Protein AF-A0A2G3A9Z4-F1 (afdb_monomer_lite)

InterPro domains:
  IPR004320 Protein BPS1, chloroplastic [PF03087] (97-194)

pLDDT: mean 73.29, std 17.72, range [34.25, 94.5]

Secondary structure (DSSP, 8-state):
----------------HHHHHHHHHHHHHHHHHT----HHHHHHHHHHHHHHHHHHHHHHHTSTTSTT-HHHHHHHHHHHHHHHHHHHHHHHHHHHHHHHHHHHHHHHHHHHHHHHHHHHHHHHHHS-SS---HHHHHHHHHHHTT---------TTHHHHHHHHHHHHHHHHHHHHHHHHHHHHHHHHHHHHHHHT-

Foldseek 3Di:
DDDDDDDPDDDPDPPPVLVVQLVVLVVQVVVLVVDPDDPLVSLLSNLVSLLSNLVSLLVVLPDPPPLPCVVVLVVVLVVLVVVLVVLVVLLVVLVVLVVVLVVVVVVVVVVVVVVVVVVVVVVVPVPDPDPDDPVVVVVVVVVVVVPPPPPPVPPPVVPVVVVSVVVNVSSVSSVVSSVSSVVSSVSSNVSSVVSNVD

Radius of gyration: 33.57 Å; chains: 1; bounding box: 72×54×111 Å

Organism: Capsicum annuum (NCBI:txid4072)

Sequence (198 aa):
MATTAFHIRSISLPSRPHNHRVEEILNKLKTLEVSTTSTAETICSSLLVLEDLYKCADDLLNSPHLSQHGKWFEDLSEQCMRILDVCGMIRELVSQYTETAFVIKGMRKASTSCIPIFQMLLSFLCVPLLKPKSSMWSLVSRLAYKGRVLCEVQEPNMNMKTRLDVFESQLDNIENGLERVYRCLIRSRSSLLNTVSF

Structure (mmCIF, N/CA/C/O backbone):
data_AF-A0A2G3A9Z4-F1
#
_entry.id   AF-A0A2G3A9Z4-F1
#
loop_
_atom_site.group_PDB
_atom_site.id
_atom_site.type_symbol
_atom_site.label_atom_id
_atom_site.label_alt_id
_atom_site.label_comp_id
_atom_site.label_asym_id
_atom_site.label_entity_id
_atom_site.label_seq_id
_atom_site.pdbx_PDB_ins_code
_atom_site.Cartn_x
_atom_site.Cartn_y
_atom_site.Cartn_z
_atom_site.occupancy
_atom_site.B_iso_or_equiv
_atom_site.auth_seq_id
_atom_site.auth_comp_id
_atom_site.auth_asym_id
_atom_site.auth_atom_id
_atom_site.pdbx_PDB_model_num
ATOM 1 N N . MET A 1 1 ? 41.518 42.924 -48.664 1.00 34.25 1 MET A N 1
ATOM 2 C CA . MET A 1 1 ? 41.492 41.981 -47.524 1.00 34.25 1 MET A CA 1
ATOM 3 C C . MET A 1 1 ? 40.083 41.992 -46.958 1.00 34.25 1 MET A C 1
ATOM 5 O O . MET A 1 1 ? 39.716 42.965 -46.319 1.00 34.25 1 MET A O 1
ATOM 9 N N . ALA A 1 2 ? 39.271 40.987 -47.290 1.00 34.78 2 ALA A N 1
ATOM 10 C CA . ALA A 1 2 ? 37.903 40.847 -46.795 1.00 34.78 2 ALA A CA 1
ATOM 11 C C . ALA A 1 2 ? 37.867 39.655 -45.833 1.00 34.78 2 ALA A C 1
ATOM 13 O O . ALA A 1 2 ? 38.196 38.537 -46.224 1.00 34.78 2 ALA A O 1
ATOM 14 N N . THR A 1 3 ? 37.536 39.902 -44.570 1.00 39.78 3 THR A N 1
ATOM 15 C CA . THR A 1 3 ? 37.362 38.874 -43.544 1.00 39.78 3 THR A CA 1
ATOM 16 C C . THR A 1 3 ? 35.935 38.339 -43.621 1.00 39.78 3 THR A C 1
ATOM 18 O O . THR A 1 3 ? 34.978 39.015 -43.253 1.00 39.78 3 THR A O 1
ATOM 21 N N . THR A 1 4 ? 35.767 37.118 -44.124 1.00 42.72 4 THR A N 1
ATOM 22 C CA . THR A 1 4 ? 34.483 36.409 -44.074 1.00 42.72 4 THR A CA 1
ATOM 23 C C . THR A 1 4 ? 34.276 35.857 -42.667 1.00 42.72 4 THR A C 1
ATOM 25 O O . THR A 1 4 ? 34.960 34.922 -42.252 1.00 42.72 4 THR A O 1
ATOM 28 N N . ALA A 1 5 ? 33.349 36.455 -41.921 1.00 40.88 5 ALA A N 1
ATOM 29 C CA . ALA A 1 5 ? 32.900 35.945 -40.634 1.00 40.88 5 ALA A CA 1
ATOM 30 C C . ALA A 1 5 ? 32.140 34.624 -40.841 1.00 40.88 5 ALA A C 1
ATOM 32 O O . ALA A 1 5 ? 31.080 34.591 -41.467 1.00 40.88 5 ALA A O 1
ATOM 33 N N . PHE A 1 6 ? 32.691 33.525 -40.326 1.00 36.94 6 PHE A N 1
ATOM 34 C CA . PHE A 1 6 ? 32.010 32.237 -40.299 1.00 36.94 6 PHE A CA 1
ATOM 35 C C . PHE A 1 6 ? 30.898 32.274 -39.248 1.00 36.94 6 PHE A C 1
ATOM 37 O O . PHE A 1 6 ? 31.155 32.307 -38.046 1.00 36.94 6 PHE A O 1
ATOM 44 N N . HIS A 1 7 ? 29.649 32.262 -39.707 1.00 43.94 7 HIS A N 1
ATOM 45 C CA . HIS A 1 7 ? 28.482 32.091 -38.852 1.00 43.94 7 HIS A CA 1
ATOM 46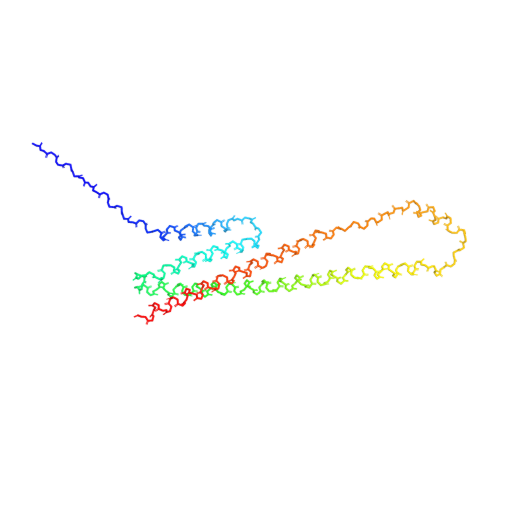 C C . HIS A 1 7 ? 28.358 30.602 -38.501 1.00 43.94 7 HIS A C 1
ATOM 48 O O . HIS A 1 7 ? 27.829 29.805 -39.277 1.00 43.94 7 HIS A O 1
ATOM 54 N N . ILE A 1 8 ? 28.871 30.207 -37.337 1.00 39.59 8 ILE A N 1
ATOM 55 C CA . ILE A 1 8 ? 28.620 28.874 -36.783 1.00 39.59 8 ILE A CA 1
ATOM 56 C C . ILE A 1 8 ? 27.156 28.857 -36.332 1.00 39.59 8 ILE A C 1
ATOM 58 O O . ILE A 1 8 ? 26.778 29.537 -35.380 1.00 39.59 8 ILE A O 1
ATOM 62 N N . ARG A 1 9 ? 26.301 28.125 -37.056 1.00 46.25 9 ARG A N 1
ATOM 63 C CA . ARG A 1 9 ? 24.952 27.801 -36.582 1.00 46.25 9 ARG A CA 1
ATOM 64 C C . ARG A 1 9 ? 25.080 26.741 -35.494 1.00 46.25 9 ARG A C 1
ATOM 66 O O . ARG A 1 9 ? 25.515 25.626 -35.767 1.00 46.25 9 ARG A O 1
ATOM 73 N N . SER A 1 10 ? 24.693 27.100 -34.277 1.00 39.28 10 SER A N 1
ATOM 74 C CA . SER A 1 10 ? 24.552 26.183 -33.152 1.00 39.28 10 SER A CA 1
ATOM 75 C C . SER A 1 10 ? 23.501 25.129 -33.496 1.00 39.28 10 SER A C 1
ATOM 77 O O . SER A 1 10 ? 22.311 25.427 -33.566 1.00 39.28 10 SER A O 1
ATOM 79 N N . ILE A 1 11 ? 23.935 23.896 -33.732 1.00 39.72 11 ILE A N 1
ATOM 80 C CA . ILE A 1 11 ? 23.043 22.741 -33.786 1.00 39.72 11 ILE A CA 1
ATOM 81 C C . ILE A 1 11 ? 22.694 22.348 -32.350 1.00 39.72 11 ILE A C 1
ATOM 83 O O . ILE A 1 11 ? 23.416 21.601 -31.696 1.00 39.72 11 ILE A O 1
ATOM 87 N N . SER A 1 12 ? 21.592 22.883 -31.829 1.00 40.88 12 SER A N 1
ATOM 88 C CA . SER A 1 12 ? 20.970 22.318 -30.634 1.00 40.88 12 SER A CA 1
ATOM 89 C C . SER A 1 12 ? 20.446 20.927 -30.995 1.00 40.88 12 SER A C 1
ATOM 91 O O . SER A 1 12 ? 19.421 20.802 -31.667 1.00 40.88 12 SER A O 1
ATOM 93 N N . LEU A 1 13 ? 21.171 19.884 -30.583 1.00 43.09 13 LEU A N 1
ATOM 94 C CA . LEU A 1 13 ? 20.628 18.529 -30.520 1.00 43.09 13 LEU A CA 1
ATOM 95 C C . LEU A 1 13 ? 19.337 18.594 -29.693 1.00 43.09 13 LEU A C 1
ATOM 97 O O . LEU A 1 13 ? 19.344 19.224 -28.633 1.00 43.09 13 LEU A O 1
ATOM 101 N N . PRO A 1 14 ? 18.224 17.996 -30.146 1.00 40.38 14 PRO A N 1
ATOM 102 C CA . PRO A 1 14 ? 17.014 17.993 -29.349 1.00 40.38 14 PRO A CA 1
ATOM 103 C C . PRO A 1 14 ? 17.293 17.202 -28.069 1.00 40.38 14 PRO A C 1
ATOM 105 O O . PRO A 1 14 ? 17.485 15.986 -28.105 1.00 40.38 14 PRO A O 1
ATOM 108 N N . SER A 1 15 ? 17.332 17.899 -26.933 1.00 45.09 15 SER A N 1
ATOM 109 C CA . SER A 1 15 ? 17.297 17.287 -25.609 1.00 45.09 15 SER A CA 1
ATOM 110 C C . SER A 1 15 ? 16.028 16.443 -25.535 1.00 45.09 15 SER A C 1
ATOM 112 O O . SER A 1 15 ? 14.923 16.976 -25.463 1.00 45.09 15 SER A O 1
ATOM 114 N N . ARG A 1 16 ? 16.178 15.122 -25.660 1.00 52.94 16 ARG A N 1
ATOM 115 C CA . ARG A 1 16 ? 15.070 14.165 -25.741 1.00 52.94 16 ARG A CA 1
ATOM 116 C C . ARG A 1 16 ? 14.207 14.313 -24.473 1.00 52.94 16 ARG A C 1
ATOM 118 O O . ARG A 1 16 ? 14.686 13.958 -23.395 1.00 52.94 16 ARG A O 1
ATOM 125 N N . PRO A 1 17 ? 12.956 14.803 -24.561 1.00 52.16 17 PRO A N 1
ATOM 126 C CA . PRO A 1 17 ? 12.146 15.155 -23.386 1.00 52.16 17 PRO A CA 1
ATOM 127 C C . PRO A 1 17 ? 11.856 13.960 -22.460 1.00 52.16 17 PRO A C 1
ATOM 129 O O . PRO A 1 17 ? 11.573 14.144 -21.279 1.00 52.16 17 PRO A O 1
ATOM 132 N N . HIS A 1 18 ? 11.994 12.728 -22.963 1.00 53.38 18 HIS A N 1
ATOM 133 C CA . HIS A 1 18 ? 11.804 11.502 -22.189 1.00 53.38 18 HIS A CA 1
ATOM 134 C C . HIS A 1 18 ? 12.888 11.243 -21.129 1.00 53.38 18 HIS A C 1
ATOM 136 O O . HIS A 1 18 ? 12.561 10.701 -20.077 1.00 53.38 18 HIS A O 1
ATOM 142 N N . ASN A 1 19 ? 14.145 11.655 -21.349 1.00 59.94 19 ASN A N 1
ATOM 143 C CA . ASN A 1 19 ? 15.209 11.431 -20.356 1.00 59.94 19 ASN A CA 1
ATOM 144 C C . ASN A 1 19 ? 15.054 12.347 -19.136 1.00 59.94 19 ASN A C 1
ATOM 146 O O . ASN A 1 19 ? 15.244 11.901 -18.010 1.00 59.94 19 ASN A O 1
ATOM 150 N N . HIS A 1 20 ? 14.615 13.593 -19.344 1.00 70.88 20 HIS A N 1
ATOM 151 C CA . HIS A 1 20 ? 14.397 14.546 -18.254 1.00 70.88 20 HIS A CA 1
ATOM 152 C C . HIS A 1 20 ? 13.318 14.067 -17.266 1.00 70.88 20 HIS A C 1
ATOM 154 O O . HIS A 1 20 ? 13.472 14.224 -16.058 1.00 70.88 20 HIS A O 1
ATOM 160 N N . ARG A 1 21 ? 12.236 13.444 -17.762 1.00 75.38 21 ARG A N 1
ATOM 161 C CA . ARG A 1 21 ? 11.139 12.939 -16.915 1.00 75.38 21 ARG A CA 1
ATOM 162 C C . ARG A 1 21 ? 11.566 11.739 -16.066 1.00 75.38 21 ARG A C 1
ATOM 164 O O . ARG A 1 21 ? 11.211 11.663 -14.895 1.00 75.38 21 ARG A O 1
ATOM 171 N N . VAL A 1 22 ? 12.356 10.826 -16.634 1.00 74.44 22 VAL A N 1
ATOM 172 C CA . VAL A 1 22 ? 12.915 9.675 -15.901 1.00 74.44 22 VAL A CA 1
ATOM 173 C C . VAL A 1 22 ? 13.887 10.143 -14.814 1.00 74.44 22 VAL A C 1
ATOM 175 O O . VAL A 1 22 ? 13.829 9.663 -13.684 1.00 74.44 22 VAL A O 1
ATOM 178 N N . GLU A 1 23 ? 14.736 11.121 -15.125 1.00 77.31 23 GLU A N 1
ATOM 179 C CA . GLU A 1 23 ? 15.711 11.668 -14.178 1.00 77.31 23 GLU A CA 1
ATOM 180 C C . GLU A 1 23 ? 15.048 12.452 -13.032 1.00 77.31 23 GLU A C 1
ATOM 182 O O . GLU A 1 23 ? 15.459 12.342 -11.877 1.00 77.31 23 GLU A O 1
ATOM 187 N N . GLU A 1 24 ? 13.947 13.159 -13.303 1.00 82.75 24 GLU A N 1
ATOM 188 C CA . GLU A 1 24 ? 13.115 13.783 -12.267 1.00 82.75 24 GLU A CA 1
ATOM 189 C C . GLU A 1 24 ? 12.513 12.743 -11.302 1.00 82.75 24 GLU A C 1
ATOM 191 O O . GLU A 1 24 ? 12.558 12.921 -10.083 1.00 82.75 24 GLU A O 1
ATOM 196 N N . ILE A 1 25 ? 11.979 11.639 -11.831 1.00 79.69 25 ILE A N 1
ATOM 197 C CA . ILE A 1 25 ? 11.392 10.542 -11.043 1.00 79.69 25 ILE A CA 1
ATOM 198 C C . ILE A 1 25 ? 12.460 9.847 -10.181 1.00 79.69 25 ILE A C 1
ATOM 200 O O . ILE A 1 25 ? 12.220 9.567 -9.006 1.00 79.69 25 ILE A O 1
ATOM 204 N N . LEU A 1 26 ? 13.663 9.632 -10.721 1.00 78.62 26 LEU A N 1
ATOM 205 C CA . LEU A 1 26 ? 14.801 9.074 -9.978 1.00 78.62 26 LEU A CA 1
ATOM 206 C C . LEU A 1 26 ? 15.250 9.989 -8.831 1.00 78.62 26 LEU A C 1
ATOM 208 O O . LEU A 1 26 ? 15.525 9.513 -7.729 1.00 78.62 26 LEU A O 1
ATOM 212 N N . ASN A 1 27 ? 15.270 11.304 -9.054 1.00 82.38 27 ASN A N 1
ATOM 213 C CA . ASN A 1 27 ? 15.572 12.268 -7.998 1.00 82.38 27 ASN A CA 1
ATOM 214 C C . ASN A 1 27 ? 14.512 12.241 -6.887 1.00 82.38 27 ASN A C 1
ATOM 216 O O . ASN A 1 27 ? 14.873 12.279 -5.711 1.00 82.38 27 ASN A O 1
ATOM 220 N N . LYS A 1 28 ? 13.225 12.084 -7.229 1.00 82.75 28 LYS A N 1
ATOM 221 C CA . LYS A 1 28 ? 12.145 11.905 -6.239 1.00 82.75 28 LYS A CA 1
ATOM 222 C C . LYS A 1 28 ? 12.339 10.635 -5.404 1.00 82.75 28 LYS A C 1
ATOM 224 O O . LYS A 1 28 ? 12.256 10.704 -4.178 1.00 82.75 28 LYS A O 1
ATOM 229 N N . LEU A 1 29 ? 12.681 9.508 -6.036 1.00 76.19 29 LEU A N 1
ATOM 230 C CA . LEU A 1 29 ? 13.038 8.257 -5.345 1.00 76.19 29 LEU A CA 1
ATOM 231 C C . LEU A 1 29 ? 14.190 8.461 -4.353 1.00 76.19 29 LEU A C 1
ATOM 233 O O . LEU A 1 29 ? 14.096 8.053 -3.198 1.00 76.19 29 LEU A O 1
ATOM 237 N N . LYS A 1 30 ? 15.242 9.168 -4.773 1.00 78.88 30 LYS A N 1
ATOM 238 C CA . LYS A 1 30 ? 16.405 9.455 -3.925 1.00 78.88 30 LYS A CA 1
ATOM 239 C C . LYS A 1 30 ? 16.071 10.369 -2.744 1.00 78.88 30 LYS A C 1
ATOM 241 O O . LYS A 1 30 ? 16.618 10.198 -1.661 1.00 78.88 30 LYS A O 1
ATOM 246 N N . THR A 1 31 ? 15.156 11.326 -2.915 1.00 75.19 31 THR A N 1
ATOM 247 C CA . THR A 1 31 ? 14.688 12.169 -1.798 1.00 75.19 31 THR A CA 1
ATOM 248 C C . THR A 1 31 ? 13.828 11.405 -0.790 1.00 75.19 31 THR A C 1
ATOM 250 O O . THR A 1 31 ? 13.842 11.734 0.394 1.00 75.19 31 THR A O 1
ATOM 253 N N . LEU A 1 32 ? 13.114 10.367 -1.239 1.00 72.00 32 LEU A N 1
ATOM 254 C CA . LEU A 1 32 ? 12.291 9.502 -0.391 1.00 72.00 32 LEU A CA 1
ATOM 255 C C . LEU A 1 32 ? 13.133 8.614 0.536 1.00 72.00 32 LEU A C 1
ATOM 257 O O . LEU A 1 32 ? 12.727 8.385 1.671 1.00 72.00 32 LEU A O 1
ATOM 261 N N . GLU A 1 33 ? 14.325 8.198 0.101 1.00 66.12 33 GLU A N 1
ATOM 262 C CA . GLU A 1 33 ? 15.283 7.420 0.907 1.00 66.12 33 GLU A CA 1
ATOM 263 C C . GLU A 1 33 ? 15.842 8.207 2.111 1.00 66.12 33 GLU A C 1
ATOM 265 O O . GLU A 1 33 ? 16.246 7.626 3.115 1.00 66.12 33 GLU A O 1
ATOM 270 N N . VAL A 1 34 ? 15.831 9.542 2.037 1.00 66.56 34 VAL A N 1
ATOM 271 C CA . VAL A 1 34 ? 16.432 10.440 3.041 1.00 66.56 34 VAL A CA 1
ATOM 272 C C . VAL A 1 34 ? 15.395 10.971 4.052 1.00 66.56 34 VAL A C 1
ATOM 274 O O . VAL A 1 34 ? 15.755 11.599 5.047 1.00 66.56 34 VAL A O 1
ATOM 277 N N . SER A 1 35 ? 14.099 10.725 3.837 1.00 58.22 35 SER A N 1
ATOM 278 C CA . SER A 1 35 ? 13.017 11.313 4.640 1.00 58.22 35 SER A CA 1
ATOM 279 C C . SER A 1 35 ? 12.688 10.524 5.918 1.00 58.22 35 SER A C 1
ATOM 281 O O . SER A 1 35 ? 12.460 9.318 5.883 1.00 58.22 35 SER A O 1
ATOM 283 N N . THR A 1 36 ? 12.561 11.220 7.055 1.00 51.31 36 THR A N 1
ATOM 284 C CA . THR A 1 36 ? 12.135 10.679 8.365 1.00 51.31 36 THR A CA 1
ATOM 285 C C . THR A 1 36 ? 10.604 10.656 8.531 1.00 51.31 36 THR A C 1
ATOM 287 O O . THR A 1 36 ? 10.077 11.138 9.536 1.00 51.31 36 THR A O 1
ATOM 290 N N . THR A 1 37 ? 9.864 10.172 7.532 1.00 64.88 37 THR A N 1
ATOM 291 C CA . THR A 1 37 ? 8.385 10.088 7.560 1.00 64.88 37 THR A CA 1
ATOM 292 C C . THR A 1 37 ? 7.897 8.726 8.065 1.00 64.88 37 THR A C 1
ATOM 294 O O . THR A 1 37 ? 8.674 7.780 8.188 1.00 64.88 37 THR A O 1
ATOM 297 N N . SER A 1 38 ? 6.606 8.627 8.411 1.00 71.38 38 SER A N 1
ATOM 298 C CA . SER A 1 38 ? 5.987 7.358 8.823 1.00 71.38 38 SER A CA 1
ATOM 299 C C . SER A 1 38 ? 6.179 6.290 7.741 1.00 71.38 38 SER A C 1
ATOM 301 O O . SER A 1 38 ? 5.947 6.560 6.563 1.00 71.38 38 SER A O 1
ATOM 303 N N . THR A 1 39 ? 6.535 5.064 8.140 1.00 78.50 39 THR A N 1
ATOM 304 C CA . THR A 1 39 ? 6.817 3.939 7.230 1.00 78.50 39 THR A CA 1
ATOM 305 C C . THR A 1 39 ? 5.689 3.681 6.221 1.00 78.50 39 THR A C 1
ATOM 307 O O . THR A 1 39 ? 5.950 3.260 5.104 1.00 78.50 39 THR A O 1
ATOM 310 N N . ALA A 1 40 ? 4.428 3.954 6.569 1.00 81.94 40 ALA A N 1
ATOM 311 C CA . ALA A 1 40 ? 3.306 3.769 5.646 1.00 81.94 40 ALA A CA 1
ATOM 312 C C . ALA A 1 40 ? 3.224 4.861 4.559 1.00 81.94 40 ALA A C 1
ATOM 314 O O . ALA A 1 40 ? 2.904 4.568 3.406 1.00 81.94 40 ALA A O 1
ATOM 315 N N . GLU A 1 41 ? 3.529 6.115 4.903 1.00 83.62 41 GLU A N 1
ATOM 316 C CA . GLU A 1 41 ? 3.508 7.240 3.956 1.00 83.62 41 GLU A CA 1
ATOM 317 C C . GLU A 1 41 ? 4.641 7.128 2.934 1.00 83.62 41 GLU A C 1
ATOM 319 O O . GLU A 1 41 ? 4.434 7.396 1.745 1.00 83.62 41 GLU A O 1
ATOM 324 N N . THR A 1 42 ? 5.819 6.677 3.374 1.00 85.94 42 THR A N 1
ATOM 325 C CA . THR A 1 42 ? 6.951 6.407 2.479 1.00 85.94 42 THR A CA 1
ATOM 326 C C . THR A 1 42 ? 6.633 5.276 1.513 1.00 85.94 42 THR A C 1
ATOM 328 O O . THR A 1 42 ? 6.912 5.415 0.323 1.00 85.94 42 THR A O 1
ATOM 331 N N . ILE A 1 43 ? 5.987 4.199 1.974 1.00 87.31 43 ILE A N 1
ATOM 332 C CA . ILE A 1 43 ? 5.540 3.099 1.106 1.00 87.31 43 ILE A CA 1
ATOM 333 C C . ILE A 1 43 ? 4.534 3.606 0.065 1.00 87.31 43 ILE A C 1
ATOM 335 O O . ILE A 1 43 ? 4.737 3.380 -1.127 1.00 87.31 43 ILE A O 1
ATOM 339 N N . CYS A 1 44 ? 3.494 4.341 0.475 1.00 86.56 44 CYS A N 1
ATOM 340 C CA . CYS A 1 44 ? 2.491 4.882 -0.454 1.00 86.56 44 CYS A CA 1
ATOM 341 C C . CYS A 1 44 ? 3.128 5.781 -1.521 1.00 86.56 44 CYS A C 1
ATOM 343 O O . CYS A 1 44 ? 2.850 5.645 -2.713 1.00 86.56 44 CYS A O 1
ATOM 345 N N . SER A 1 45 ? 4.015 6.676 -1.090 1.00 87.94 45 SER A N 1
ATOM 346 C CA . SER A 1 45 ? 4.731 7.585 -1.984 1.00 87.94 45 SER A CA 1
ATOM 347 C C . SER A 1 45 ? 5.652 6.820 -2.936 1.00 87.94 45 SER A C 1
ATOM 349 O O . SER A 1 45 ? 5.690 7.116 -4.125 1.00 87.94 45 SER A O 1
ATOM 351 N N . SER A 1 46 ? 6.342 5.788 -2.446 1.00 88.06 46 SER A N 1
ATOM 352 C CA . SER A 1 46 ? 7.219 4.945 -3.266 1.00 88.06 46 SER A CA 1
ATOM 353 C C . SER A 1 46 ? 6.441 4.192 -4.344 1.00 88.06 46 SER A C 1
ATOM 355 O O . SER A 1 46 ? 6.881 4.150 -5.489 1.00 88.06 46 SER A O 1
ATOM 357 N N . LEU A 1 47 ? 5.263 3.653 -4.011 1.00 90.75 47 LEU A N 1
ATOM 358 C CA . LEU A 1 47 ? 4.388 2.976 -4.974 1.00 90.75 47 LEU A CA 1
ATOM 359 C C . LEU A 1 47 ? 3.890 3.930 -6.069 1.00 90.75 47 LEU A C 1
ATOM 361 O O . LEU A 1 47 ? 3.849 3.542 -7.233 1.00 90.75 47 LEU A O 1
ATOM 365 N N . LEU A 1 48 ? 3.571 5.181 -5.723 1.00 89.00 48 LEU A N 1
ATOM 366 C CA . LEU A 1 48 ? 3.201 6.211 -6.703 1.00 89.00 48 LEU A CA 1
ATOM 367 C C . LEU A 1 48 ? 4.364 6.560 -7.640 1.00 89.00 48 LEU A C 1
ATOM 369 O O . LEU A 1 48 ? 4.191 6.593 -8.856 1.00 89.00 48 LEU A O 1
ATOM 373 N N . VAL A 1 49 ? 5.564 6.777 -7.096 1.00 87.94 49 VAL A N 1
ATOM 374 C CA . VAL A 1 49 ? 6.742 7.094 -7.919 1.00 87.94 49 VAL A CA 1
ATOM 375 C C . VAL A 1 49 ? 7.105 5.918 -8.832 1.00 87.94 49 VAL A C 1
ATOM 377 O O . VAL A 1 49 ? 7.493 6.116 -9.983 1.00 87.94 49 VAL A O 1
ATOM 380 N N . LEU A 1 50 ? 6.934 4.689 -8.345 1.00 88.44 50 LEU A N 1
ATOM 381 C CA . LEU A 1 50 ? 7.145 3.480 -9.128 1.00 88.44 50 LEU A CA 1
ATOM 382 C C . LEU A 1 50 ? 6.128 3.346 -10.268 1.00 88.44 50 LEU A C 1
ATOM 384 O O . LEU A 1 50 ? 6.505 3.020 -11.391 1.00 88.44 50 LEU A O 1
ATOM 388 N N . GLU A 1 51 ? 4.854 3.638 -10.007 1.00 89.88 51 GLU A N 1
ATOM 389 C CA . GLU A 1 51 ? 3.812 3.696 -11.034 1.00 89.88 51 GLU A CA 1
ATOM 390 C C . GLU A 1 51 ? 4.179 4.691 -12.148 1.00 89.88 51 GLU A C 1
ATOM 392 O O . GLU A 1 51 ? 4.118 4.349 -13.333 1.00 89.88 51 GLU A O 1
ATOM 397 N N . ASP A 1 52 ? 4.612 5.900 -11.786 1.00 87.69 52 ASP A N 1
ATOM 398 C CA . ASP A 1 52 ? 5.020 6.924 -12.753 1.00 87.69 52 ASP A CA 1
ATOM 399 C C . ASP A 1 52 ? 6.252 6.501 -13.561 1.00 87.69 52 ASP A C 1
ATOM 401 O O . ASP A 1 52 ? 6.309 6.726 -14.776 1.00 87.69 52 ASP A O 1
ATOM 405 N N . LEU A 1 53 ? 7.220 5.842 -12.916 1.00 85.44 53 LEU A N 1
ATOM 406 C CA . LEU A 1 53 ? 8.396 5.291 -13.586 1.00 85.44 53 LEU A CA 1
ATOM 407 C C . LEU A 1 53 ? 7.993 4.264 -14.648 1.00 85.44 53 LEU A C 1
ATOM 409 O O . LEU A 1 53 ? 8.451 4.347 -15.789 1.00 85.44 53 LEU A O 1
ATOM 413 N N . TYR A 1 54 ? 7.108 3.328 -14.302 1.00 81.75 54 TYR A N 1
ATOM 414 C CA . TYR A 1 54 ? 6.658 2.298 -15.235 1.00 81.75 54 TYR A CA 1
ATOM 415 C C . TYR A 1 54 ? 5.822 2.855 -16.384 1.00 81.75 54 TYR A C 1
ATOM 417 O O . TYR A 1 54 ? 5.969 2.391 -17.513 1.00 81.75 54 TYR A O 1
ATOM 425 N N . LYS A 1 55 ? 5.009 3.889 -16.151 1.00 85.25 55 LYS A N 1
ATOM 426 C CA . LYS A 1 55 ? 4.328 4.603 -17.244 1.00 85.25 55 LYS A CA 1
ATOM 427 C C . LYS A 1 55 ? 5.329 5.245 -18.206 1.00 85.25 55 LYS A C 1
ATOM 429 O O . LYS A 1 55 ? 5.169 5.137 -19.417 1.00 85.25 55 LYS A O 1
ATOM 434 N N . CYS A 1 56 ? 6.393 5.867 -17.688 1.00 80.50 56 CYS A N 1
ATOM 435 C CA . CYS A 1 56 ? 7.467 6.402 -18.533 1.00 80.50 56 CYS A CA 1
ATOM 436 C C . CYS A 1 56 ? 8.197 5.308 -19.318 1.00 80.50 56 CYS A C 1
ATOM 438 O O . CYS A 1 56 ? 8.563 5.530 -20.471 1.00 80.50 56 CYS A O 1
ATOM 440 N N . ALA A 1 57 ? 8.423 4.148 -18.701 1.00 77.62 57 ALA A N 1
ATOM 441 C CA . ALA A 1 57 ? 9.050 3.013 -19.364 1.00 77.62 57 ALA A CA 1
ATOM 442 C C . ALA A 1 57 ? 8.164 2.455 -20.488 1.00 77.62 57 ALA A C 1
ATOM 444 O O . ALA A 1 57 ? 8.671 2.203 -21.576 1.00 77.62 57 ALA A O 1
ATOM 445 N N . ASP A 1 58 ? 6.851 2.330 -20.278 1.00 77.00 58 ASP A N 1
ATOM 446 C CA . ASP A 1 58 ? 5.918 1.870 -21.316 1.00 77.00 58 ASP A CA 1
ATOM 447 C C . ASP A 1 58 ? 5.880 2.835 -22.517 1.00 77.00 58 ASP A C 1
ATOM 449 O O . ASP A 1 58 ? 5.936 2.395 -23.665 1.00 77.00 58 ASP A O 1
ATOM 453 N N . ASP A 1 59 ? 5.902 4.154 -22.283 1.00 79.06 59 ASP A N 1
ATOM 454 C CA . ASP A 1 59 ? 6.020 5.160 -23.355 1.00 79.06 59 ASP A CA 1
ATOM 455 C C . ASP A 1 59 ? 7.299 4.959 -24.199 1.00 79.06 59 ASP A C 1
ATOM 457 O O . ASP A 1 59 ? 7.294 5.150 -25.417 1.00 79.06 59 ASP A O 1
ATOM 461 N N . LEU A 1 60 ? 8.405 4.566 -23.556 1.00 73.62 60 LEU A N 1
ATOM 462 C CA . LEU A 1 60 ? 9.686 4.298 -24.216 1.00 73.62 60 LEU A CA 1
ATOM 463 C C . LEU A 1 60 ? 9.692 2.964 -24.971 1.00 73.62 60 LEU A C 1
ATOM 465 O O . LEU A 1 60 ? 10.252 2.896 -26.066 1.00 73.62 60 LEU A O 1
ATOM 469 N N . LEU A 1 61 ? 9.069 1.926 -24.409 1.00 71.69 61 LEU A N 1
ATOM 470 C CA . LEU A 1 61 ? 8.959 0.598 -25.020 1.00 71.69 61 LEU A CA 1
ATOM 471 C C . LEU A 1 61 ? 8.108 0.605 -26.290 1.00 71.69 61 LEU A C 1
ATOM 473 O O . LEU A 1 61 ? 8.392 -0.146 -27.217 1.00 71.69 61 LEU A O 1
ATOM 477 N N . ASN A 1 62 ? 7.121 1.497 -26.365 1.00 70.06 62 ASN A N 1
ATOM 478 C CA . ASN A 1 62 ? 6.297 1.695 -27.556 1.00 70.06 62 ASN A CA 1
ATOM 479 C C . ASN A 1 62 ? 6.996 2.529 -28.658 1.00 70.06 62 ASN A C 1
ATOM 481 O O . ASN A 1 62 ? 6.398 2.805 -29.699 1.00 70.06 62 ASN A O 1
ATOM 485 N N . SER A 1 63 ? 8.255 2.953 -28.465 1.00 68.88 63 SER A N 1
ATOM 486 C CA . SER A 1 63 ? 9.015 3.732 -29.452 1.00 68.88 63 SER A CA 1
ATOM 487 C C . SER A 1 63 ? 9.727 2.828 -30.477 1.00 68.88 63 SER A C 1
ATOM 489 O O . SER A 1 63 ? 10.476 1.931 -30.083 1.00 68.88 63 SER A O 1
ATOM 491 N N . PRO A 1 64 ? 9.621 3.101 -31.794 1.00 59.94 64 PRO A N 1
ATOM 492 C CA . PRO A 1 64 ? 10.125 2.225 -32.864 1.00 59.94 64 PRO A CA 1
ATOM 493 C C . PRO A 1 64 ? 11.661 2.112 -32.962 1.00 59.94 64 PRO A C 1
ATOM 495 O O . PRO A 1 64 ? 12.170 1.434 -33.849 1.00 59.94 64 PRO A O 1
ATOM 498 N N . HIS A 1 65 ? 12.417 2.769 -32.076 1.00 59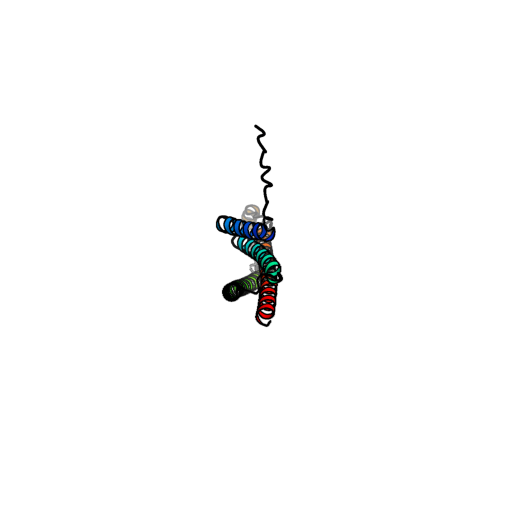.53 65 HIS A N 1
ATOM 499 C CA . HIS A 1 65 ? 13.885 2.801 -32.109 1.00 59.53 65 HIS A CA 1
ATOM 500 C C . HIS A 1 65 ? 14.567 1.880 -31.085 1.00 59.53 65 HIS A C 1
ATOM 502 O O . HIS A 1 65 ? 15.780 1.703 -31.166 1.00 59.53 65 HIS A O 1
ATOM 508 N N . LEU A 1 66 ? 13.839 1.324 -30.107 1.00 59.25 66 LEU A N 1
ATOM 509 C CA . LEU A 1 66 ? 14.445 0.550 -29.012 1.00 59.25 66 LEU A CA 1
ATOM 510 C C . LEU A 1 66 ? 14.525 -0.963 -29.273 1.00 59.25 66 LEU A C 1
ATOM 512 O O . LEU A 1 66 ? 15.176 -1.666 -28.506 1.00 59.25 66 LEU A O 1
ATOM 516 N N . SER A 1 67 ? 13.942 -1.461 -30.366 1.00 56.47 67 SER A N 1
ATOM 517 C CA . SER A 1 67 ? 13.894 -2.889 -30.729 1.00 56.47 67 SER A CA 1
ATOM 518 C C . SER A 1 67 ? 15.258 -3.539 -31.016 1.00 56.47 67 SER A C 1
ATOM 520 O O . SER A 1 67 ? 15.332 -4.751 -31.170 1.00 56.47 67 SER A O 1
ATOM 522 N N . GLN A 1 68 ? 16.357 -2.778 -31.062 1.00 57.97 68 GLN A N 1
ATOM 523 C CA . GLN A 1 68 ? 17.682 -3.304 -31.425 1.00 57.97 68 GLN A CA 1
ATOM 524 C C . GLN A 1 68 ? 18.542 -3.782 -30.241 1.00 57.97 68 GLN A C 1
ATOM 526 O O . GLN A 1 68 ? 19.641 -4.284 -30.464 1.00 57.97 68 GLN A O 1
ATOM 531 N N . HIS A 1 69 ? 18.095 -3.637 -28.987 1.00 60.16 69 HIS A N 1
ATOM 532 C CA . HIS A 1 69 ? 18.959 -3.856 -27.817 1.00 60.16 69 HIS A CA 1
ATOM 533 C C . HIS A 1 69 ? 18.418 -4.919 -26.845 1.00 60.16 69 HIS A C 1
ATOM 535 O O . HIS A 1 69 ? 18.061 -4.609 -25.711 1.00 60.16 69 HIS A O 1
ATOM 541 N N . GLY A 1 70 ? 18.396 -6.190 -27.269 1.00 62.75 70 GLY A N 1
ATOM 542 C CA . GLY A 1 70 ? 17.841 -7.328 -26.506 1.00 62.75 70 GLY A CA 1
ATOM 543 C C . GLY A 1 70 ? 18.316 -7.448 -25.048 1.00 62.75 70 GLY A C 1
ATOM 544 O O . GLY A 1 70 ? 17.526 -7.778 -24.171 1.00 62.75 70 GLY A O 1
ATOM 545 N N . LYS A 1 71 ? 19.561 -7.053 -24.748 1.00 68.94 71 LYS A N 1
ATOM 546 C CA . LYS A 1 71 ? 20.099 -7.051 -23.375 1.00 68.94 71 LYS A CA 1
ATOM 547 C C . LYS A 1 71 ? 19.307 -6.160 -22.406 1.00 68.94 71 LYS A C 1
ATOM 549 O O . LYS A 1 71 ? 19.120 -6.519 -21.254 1.00 68.94 71 LYS A O 1
ATOM 554 N N . TRP A 1 72 ? 18.807 -5.014 -22.876 1.00 68.38 72 TRP A N 1
ATOM 555 C CA . TRP A 1 72 ? 18.027 -4.104 -22.029 1.00 68.38 72 TRP A CA 1
ATOM 556 C C . TRP A 1 72 ? 16.628 -4.662 -21.716 1.00 68.38 72 TRP A C 1
ATOM 558 O O . TRP A 1 72 ? 16.065 -4.361 -20.667 1.00 68.38 72 TRP A O 1
ATOM 568 N N . PHE A 1 73 ? 16.085 -5.512 -22.597 1.00 67.75 73 PHE A N 1
ATOM 569 C CA . PHE A 1 73 ? 14.797 -6.182 -22.392 1.00 67.75 73 PHE A CA 1
ATOM 570 C C . PHE A 1 73 ? 14.882 -7.270 -21.315 1.00 67.75 73 PHE A C 1
ATOM 572 O O . PHE A 1 73 ? 13.986 -7.361 -20.475 1.00 67.75 73 PHE A O 1
ATOM 579 N N . GLU A 1 74 ? 15.954 -8.069 -21.315 1.00 73.00 74 GLU A N 1
ATOM 580 C CA . GLU A 1 74 ? 16.181 -9.114 -20.306 1.00 73.00 74 GLU A CA 1
ATOM 581 C C . GLU A 1 74 ? 16.362 -8.512 -18.905 1.00 73.00 74 GLU A C 1
ATOM 583 O O . GLU A 1 74 ? 15.647 -8.907 -17.980 1.00 73.00 74 GLU A O 1
ATOM 588 N N . ASP A 1 75 ? 17.217 -7.491 -18.773 1.00 78.56 75 ASP A N 1
ATOM 589 C CA . ASP A 1 75 ? 17.467 -6.794 -17.503 1.00 78.56 75 ASP A CA 1
ATOM 590 C C . ASP A 1 75 ? 16.185 -6.138 -16.951 1.00 78.56 75 ASP A C 1
ATOM 592 O O . ASP A 1 75 ? 15.883 -6.223 -15.756 1.00 78.56 75 ASP A O 1
ATOM 596 N N . LEU A 1 76 ? 15.385 -5.505 -17.820 1.00 77.12 76 LEU A N 1
ATOM 597 C CA . LEU A 1 76 ? 14.118 -4.887 -17.425 1.00 77.12 76 LEU A CA 1
ATOM 598 C C . LEU A 1 76 ? 13.088 -5.937 -16.990 1.00 77.12 76 LEU A C 1
ATOM 600 O O . LEU A 1 76 ? 12.394 -5.736 -15.992 1.00 77.12 76 LEU A O 1
ATOM 604 N N . SER A 1 77 ? 12.994 -7.059 -17.707 1.00 77.38 77 SER A N 1
ATOM 605 C CA . SER A 1 77 ? 12.098 -8.166 -17.355 1.00 77.38 77 SER A CA 1
ATOM 606 C C . SER A 1 77 ? 12.465 -8.780 -16.002 1.00 77.38 77 SER A C 1
ATOM 608 O O . SER A 1 77 ? 11.585 -9.022 -15.173 1.00 77.38 77 SER A O 1
ATOM 610 N N . GLU A 1 78 ? 13.757 -8.986 -15.743 1.00 84.94 78 GLU A N 1
ATOM 611 C CA . GLU A 1 78 ? 14.247 -9.468 -14.452 1.00 84.94 78 GLU A CA 1
ATOM 612 C C . GLU A 1 78 ? 13.918 -8.477 -13.321 1.00 84.94 78 GLU A C 1
ATOM 614 O O . GLU A 1 78 ? 13.402 -8.867 -12.270 1.00 84.94 78 GLU A O 1
ATOM 619 N N . GLN A 1 79 ? 14.126 -7.175 -13.549 1.00 83.50 79 GLN A N 1
ATOM 620 C CA . GLN A 1 79 ? 13.797 -6.140 -12.568 1.00 83.50 79 GLN A CA 1
ATOM 621 C C . GLN A 1 79 ? 12.289 -6.066 -12.275 1.00 83.50 79 GLN A C 1
ATOM 623 O O . GLN A 1 79 ? 11.900 -5.880 -11.121 1.00 83.50 79 GLN A O 1
ATOM 628 N N . CYS A 1 80 ? 11.437 -6.263 -13.287 1.00 81.88 80 CYS A N 1
ATOM 629 C CA . CYS A 1 80 ? 9.987 -6.352 -13.105 1.00 81.88 80 CYS A CA 1
ATOM 630 C C . CYS A 1 80 ? 9.598 -7.527 -12.201 1.00 81.88 80 CYS A C 1
ATOM 632 O O . CYS A 1 80 ? 8.741 -7.361 -11.337 1.00 81.88 80 CYS A O 1
ATOM 634 N N . MET A 1 81 ? 10.237 -8.692 -12.362 1.00 85.06 81 MET A N 1
ATOM 635 C CA . MET A 1 81 ? 9.985 -9.859 -11.507 1.00 85.06 81 MET A CA 1
ATOM 636 C C . MET A 1 81 ? 10.365 -9.585 -10.051 1.00 85.06 81 MET A C 1
ATOM 638 O O . MET A 1 81 ? 9.540 -9.789 -9.166 1.00 85.06 81 MET A O 1
ATOM 642 N N . ARG A 1 82 ? 11.553 -9.012 -9.805 1.00 89.06 82 ARG A N 1
ATOM 643 C CA . ARG A 1 82 ? 11.973 -8.622 -8.446 1.00 89.06 82 ARG A CA 1
ATOM 644 C C . ARG A 1 82 ? 10.971 -7.675 -7.782 1.00 89.06 82 ARG A C 1
ATOM 646 O O . ARG A 1 82 ? 10.665 -7.814 -6.601 1.00 89.06 82 ARG A O 1
ATOM 653 N N . ILE A 1 83 ? 10.449 -6.711 -8.536 1.00 86.75 83 ILE A N 1
ATOM 654 C CA . ILE A 1 83 ? 9.462 -5.755 -8.025 1.00 86.75 83 ILE A CA 1
ATOM 655 C C . ILE A 1 83 ? 8.117 -6.434 -7.743 1.00 86.75 83 ILE A C 1
ATOM 657 O O . ILE A 1 83 ? 7.499 -6.119 -6.728 1.00 86.75 83 ILE A O 1
ATOM 661 N N . LEU A 1 84 ? 7.675 -7.375 -8.583 1.00 87.50 84 LEU A N 1
ATOM 662 C CA . LEU A 1 84 ? 6.467 -8.169 -8.330 1.00 87.50 84 LEU A CA 1
ATOM 663 C C . LEU A 1 84 ? 6.582 -8.991 -7.042 1.00 87.50 84 LEU A C 1
ATOM 665 O O . LEU A 1 84 ? 5.615 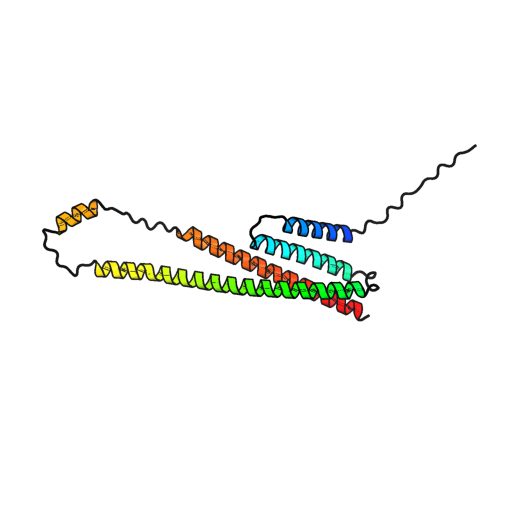-9.038 -6.281 1.00 87.50 84 LEU A O 1
ATOM 669 N N . ASP A 1 85 ? 7.750 -9.584 -6.786 1.00 91.38 85 ASP A N 1
ATOM 670 C CA . ASP A 1 85 ? 8.012 -10.358 -5.569 1.00 91.38 85 ASP A CA 1
ATOM 671 C C . ASP A 1 85 ? 7.931 -9.464 -4.325 1.00 91.38 85 ASP A C 1
ATOM 673 O O . ASP A 1 85 ? 7.236 -9.786 -3.360 1.00 91.38 85 ASP A O 1
ATOM 677 N N . VAL A 1 86 ? 8.563 -8.284 -4.371 1.00 89.06 86 VAL A N 1
ATOM 678 C CA . VAL A 1 86 ? 8.476 -7.288 -3.290 1.00 89.06 86 VAL A CA 1
ATOM 679 C C . VAL A 1 86 ? 7.038 -6.812 -3.088 1.00 89.06 86 VAL A C 1
ATOM 681 O O . VAL A 1 86 ? 6.562 -6.781 -1.955 1.00 89.06 86 VAL A O 1
ATOM 684 N N . CYS A 1 87 ? 6.314 -6.495 -4.163 1.00 88.62 87 CYS A N 1
ATOM 685 C CA . CYS A 1 87 ? 4.898 -6.127 -4.087 1.00 88.62 87 CYS A CA 1
ATOM 686 C C . CYS A 1 87 ? 4.053 -7.254 -3.473 1.00 88.62 87 CYS A C 1
ATOM 688 O O . CYS A 1 87 ? 3.124 -6.977 -2.714 1.00 88.62 87 CYS A O 1
ATOM 690 N N . GLY A 1 88 ? 4.405 -8.513 -3.746 1.00 91.06 88 GLY A N 1
ATOM 691 C CA . GLY A 1 88 ? 3.746 -9.690 -3.188 1.00 91.06 88 GLY A CA 1
ATOM 692 C C . GLY A 1 88 ? 3.926 -9.774 -1.678 1.00 91.06 88 GLY A C 1
ATOM 693 O O . GLY A 1 88 ? 2.940 -9.910 -0.954 1.00 91.06 88 GLY A O 1
ATOM 694 N N . MET A 1 89 ? 5.160 -9.590 -1.202 1.00 92.00 89 MET A N 1
ATOM 695 C CA . MET A 1 89 ? 5.460 -9.535 0.232 1.00 92.00 89 MET A CA 1
ATOM 696 C C . MET A 1 89 ? 4.733 -8.379 0.929 1.00 92.00 89 MET A C 1
ATOM 698 O O . MET A 1 89 ? 4.168 -8.565 2.004 1.00 92.00 89 MET A O 1
ATOM 702 N N . ILE A 1 90 ? 4.706 -7.185 0.319 1.00 90.00 90 ILE A N 1
ATOM 703 C CA . ILE A 1 90 ? 3.983 -6.034 0.885 1.00 90.00 90 ILE A CA 1
ATOM 704 C C . ILE A 1 90 ? 2.482 -6.341 0.956 1.00 90.00 90 ILE A C 1
ATOM 706 O O . ILE A 1 90 ? 1.854 -6.038 1.967 1.00 90.00 90 ILE A O 1
ATOM 710 N N . ARG A 1 91 ? 1.901 -6.976 -0.069 1.00 92.88 91 ARG A N 1
ATOM 711 C CA . ARG A 1 91 ? 0.479 -7.350 -0.065 1.00 92.88 91 ARG A CA 1
ATOM 712 C C . ARG A 1 91 ? 0.151 -8.356 1.035 1.00 92.88 91 ARG A C 1
ATOM 714 O O . ARG A 1 91 ? -0.859 -8.202 1.713 1.00 92.88 91 ARG A O 1
ATOM 721 N N . GLU A 1 92 ? 0.995 -9.365 1.229 1.00 94.12 92 GLU A N 1
ATOM 722 C CA . GLU A 1 92 ? 0.830 -10.338 2.314 1.00 94.12 92 GLU A CA 1
ATOM 723 C C . GLU A 1 92 ? 0.907 -9.660 3.688 1.00 94.12 92 GLU A C 1
ATOM 725 O O . GLU A 1 92 ? 0.063 -9.896 4.552 1.00 94.12 92 GLU A O 1
ATOM 730 N N . LEU A 1 93 ? 1.847 -8.730 3.858 1.00 91.38 93 LEU A N 1
ATOM 731 C CA . LEU A 1 93 ? 1.969 -7.933 5.073 1.00 91.38 93 LEU A CA 1
ATOM 732 C C . LEU A 1 93 ? 0.727 -7.057 5.322 1.00 91.38 93 LEU A C 1
ATOM 734 O O . LEU A 1 93 ? 0.210 -7.017 6.439 1.00 91.38 93 LEU A O 1
ATOM 738 N N . VAL A 1 94 ? 0.211 -6.385 4.288 1.00 92.25 94 VAL A N 1
ATOM 739 C CA . VAL A 1 94 ? -1.039 -5.608 4.361 1.00 92.25 94 VAL A CA 1
ATOM 740 C C . VAL A 1 94 ? -2.214 -6.508 4.751 1.00 92.25 94 VAL A C 1
ATOM 742 O O . VAL A 1 94 ? -2.997 -6.144 5.630 1.00 92.25 94 VAL A O 1
ATOM 745 N N . SER A 1 95 ? -2.304 -7.710 4.179 1.00 92.69 95 SER A N 1
ATOM 746 C CA . SER A 1 95 ? -3.336 -8.691 4.530 1.00 92.69 95 SER A CA 1
ATOM 747 C C . SER A 1 95 ? -3.276 -9.090 6.008 1.00 92.69 95 SER A C 1
ATOM 749 O O . SER A 1 95 ? -4.308 -9.148 6.671 1.00 92.69 95 SER A O 1
ATOM 751 N N . GLN A 1 96 ? -2.083 -9.321 6.562 1.00 92.75 96 GLN A N 1
ATOM 752 C CA . GLN A 1 96 ? -1.943 -9.626 7.989 1.00 92.75 96 GLN A CA 1
ATOM 753 C C . GLN A 1 96 ? -2.398 -8.448 8.859 1.00 92.75 96 GLN A C 1
ATOM 755 O O . GLN A 1 96 ? -3.142 -8.619 9.826 1.00 92.75 96 GLN A O 1
ATOM 760 N N . TYR A 1 97 ? -1.996 -7.226 8.509 1.00 89.88 97 TYR A N 1
ATOM 761 C CA . TYR A 1 97 ? -2.371 -6.048 9.285 1.00 89.88 97 TYR A CA 1
ATOM 762 C C . TYR A 1 97 ? -3.870 -5.736 9.224 1.00 89.88 97 TYR A C 1
ATOM 764 O O . TYR A 1 97 ? -4.449 -5.379 10.253 1.00 89.88 97 TYR A O 1
ATOM 772 N N . THR A 1 98 ? -4.523 -5.919 8.076 1.00 91.62 98 THR A N 1
ATOM 773 C CA . THR A 1 98 ? -5.982 -5.746 7.959 1.00 91.62 98 THR A CA 1
ATOM 774 C C . THR A 1 98 ? -6.741 -6.760 8.820 1.00 91.62 98 THR A C 1
ATOM 776 O O . THR A 1 98 ? -7.666 -6.376 9.542 1.00 91.62 98 THR A O 1
ATOM 779 N N . GLU A 1 99 ? -6.308 -8.025 8.845 1.00 93.25 99 GLU A N 1
ATOM 780 C CA . GLU A 1 99 ? -6.887 -9.057 9.713 1.00 93.25 99 GLU A CA 1
ATOM 781 C C . GLU A 1 99 ? -6.735 -8.692 11.199 1.00 93.25 99 GLU A C 1
ATOM 783 O O . GLU A 1 99 ? -7.708 -8.724 11.960 1.00 93.25 99 GLU A O 1
ATOM 788 N N . THR A 1 100 ? -5.544 -8.253 11.621 1.00 90.19 100 THR A N 1
ATOM 789 C CA . THR A 1 100 ? -5.328 -7.823 13.014 1.00 90.19 100 THR A CA 1
ATOM 790 C C . THR A 1 100 ? -6.199 -6.624 13.398 1.00 90.19 100 THR A C 1
ATOM 792 O O . THR A 1 100 ? -6.766 -6.604 14.494 1.00 90.19 100 THR A O 1
ATOM 795 N N . ALA A 1 101 ? -6.373 -5.646 12.502 1.00 90.88 101 ALA A N 1
ATOM 796 C CA . ALA A 1 101 ? -7.249 -4.500 12.732 1.00 90.88 101 ALA A CA 1
ATOM 797 C C . ALA A 1 101 ? -8.712 -4.939 12.911 1.00 90.88 101 ALA A C 1
ATOM 799 O O . ALA A 1 101 ? -9.381 -4.489 13.849 1.00 90.88 101 ALA A O 1
ATOM 800 N N . PHE A 1 102 ? -9.185 -5.881 12.086 1.00 92.06 102 PHE A N 1
ATOM 801 C CA . PHE A 1 102 ? -10.523 -6.460 12.201 1.00 92.06 102 PHE A CA 1
ATOM 802 C C . PHE A 1 102 ? -10.735 -7.159 13.551 1.00 92.06 102 PHE A C 1
ATOM 804 O O . PHE A 1 102 ? -11.738 -6.906 14.228 1.00 92.06 102 PHE A O 1
ATOM 811 N N . VAL A 1 103 ? -9.769 -7.970 13.995 1.00 94.25 103 VAL A N 1
ATOM 812 C CA . VAL A 1 103 ? -9.811 -8.637 15.308 1.00 94.25 103 VAL A CA 1
ATOM 813 C C . VAL A 1 103 ? -9.865 -7.612 16.442 1.00 94.25 103 VAL A C 1
ATOM 815 O O . VAL A 1 103 ? -10.731 -7.706 17.313 1.00 94.25 103 VAL A O 1
ATOM 818 N N . ILE A 1 104 ? -9.008 -6.585 16.415 1.00 91.19 104 ILE A N 1
ATOM 819 C CA . ILE A 1 104 ? -8.988 -5.521 17.433 1.00 91.19 104 ILE A CA 1
ATOM 820 C C . ILE A 1 104 ? -10.337 -4.787 17.487 1.00 91.19 104 ILE A C 1
ATOM 822 O O . ILE A 1 104 ? -10.853 -4.499 18.573 1.00 91.19 104 ILE A O 1
ATOM 826 N N . LYS A 1 105 ? -10.937 -4.492 16.329 1.00 90.00 105 LYS A N 1
ATOM 827 C CA . LYS A 1 105 ? -12.249 -3.837 16.214 1.00 90.00 105 LYS A CA 1
ATOM 828 C C . LYS A 1 105 ? -13.363 -4.714 16.785 1.00 90.00 105 LYS A C 1
ATOM 830 O O . LYS A 1 105 ? -14.197 -4.224 17.552 1.00 90.00 105 LYS A O 1
ATOM 835 N N . GLY A 1 106 ? -13.342 -6.008 16.464 1.00 90.19 106 GLY A N 1
ATOM 836 C CA . GLY A 1 106 ? -14.266 -7.007 16.996 1.00 90.19 106 GLY A CA 1
ATOM 837 C C . GLY A 1 106 ? -14.169 -7.135 18.515 1.00 90.19 106 GLY A C 1
ATOM 838 O O . GLY A 1 106 ? -15.177 -6.997 19.209 1.00 90.19 106 GLY A O 1
ATOM 839 N N . MET A 1 107 ? -12.952 -7.294 19.043 1.00 89.44 107 MET A N 1
ATOM 840 C CA . MET A 1 107 ? -12.696 -7.348 20.485 1.00 89.44 107 MET A CA 1
ATOM 841 C C . MET A 1 107 ? -13.188 -6.088 21.197 1.00 89.44 107 MET A C 1
ATOM 843 O O . MET A 1 107 ? -13.827 -6.180 22.241 1.00 89.44 107 MET A O 1
ATOM 847 N N . ARG A 1 108 ? -12.948 -4.901 20.627 1.00 87.44 108 ARG A N 1
ATOM 848 C CA . ARG A 1 108 ? -13.424 -3.643 21.216 1.00 87.44 108 ARG A CA 1
ATOM 849 C C . ARG A 1 108 ? -14.945 -3.591 21.283 1.00 87.44 108 ARG A C 1
ATOM 851 O O . ARG A 1 108 ? -15.487 -3.239 22.326 1.00 87.44 108 ARG A O 1
ATOM 858 N N . LYS A 1 109 ? -15.627 -3.973 20.199 1.00 86.38 109 LYS A N 1
ATOM 859 C CA . LYS A 1 109 ? -17.093 -4.018 20.150 1.00 86.38 109 LYS A CA 1
ATOM 860 C C . LYS A 1 109 ? -17.655 -4.973 21.206 1.00 86.38 109 LYS A C 1
ATOM 862 O O . LYS A 1 109 ? -18.574 -4.592 21.925 1.00 86.38 109 LYS A O 1
ATOM 867 N N . ALA A 1 110 ? -17.067 -6.164 21.336 1.00 88.62 110 ALA A N 1
ATOM 868 C CA . ALA A 1 110 ? -17.446 -7.137 22.358 1.00 88.62 110 ALA A CA 1
ATOM 869 C C . ALA A 1 110 ? -17.243 -6.580 23.779 1.00 88.62 110 ALA A C 1
ATOM 871 O O . ALA A 1 110 ? -18.154 -6.645 24.601 1.00 88.62 110 ALA A O 1
ATOM 872 N N . SER A 1 111 ? -16.096 -5.951 24.049 1.00 83.31 111 SER A N 1
ATOM 873 C CA . SER A 1 111 ? -15.804 -5.327 25.344 1.00 83.31 111 SER A CA 1
ATOM 874 C C . SER A 1 111 ? -16.798 -4.222 25.705 1.00 83.31 111 SER A C 1
ATOM 876 O O . SER A 1 111 ? -17.267 -4.185 26.840 1.00 83.31 111 SER A O 1
ATOM 878 N N . THR A 1 112 ? -17.184 -3.361 24.756 1.00 84.88 112 THR A N 1
ATOM 879 C CA . THR A 1 112 ? -18.204 -2.324 24.992 1.00 84.88 112 THR A CA 1
ATOM 880 C C . THR A 1 112 ? -19.566 -2.930 25.345 1.00 84.88 112 THR A C 1
ATOM 882 O O . THR A 1 112 ? -20.261 -2.394 26.204 1.00 84.88 112 THR A O 1
ATOM 885 N N . SER A 1 113 ? -19.936 -4.071 24.754 1.00 82.38 113 SER A N 1
ATOM 886 C CA . SER A 1 113 ? -21.171 -4.791 25.100 1.00 82.38 113 SER A CA 1
ATOM 887 C C . SER A 1 113 ? -21.131 -5.448 26.485 1.00 82.38 113 SER A C 1
ATOM 889 O O . SER A 1 113 ? -22.180 -5.611 27.104 1.00 82.38 113 SER A O 1
ATOM 891 N N . CYS A 1 114 ? -19.948 -5.785 27.005 1.00 84.31 114 CYS A N 1
ATOM 892 C CA . CYS A 1 114 ? -19.797 -6.346 28.349 1.00 84.31 114 CYS A CA 1
ATOM 893 C C . CYS A 1 114 ? -19.962 -5.299 29.463 1.00 84.31 114 CYS A C 1
ATOM 895 O O . CYS A 1 114 ? -20.441 -5.635 30.544 1.00 84.31 114 CYS A O 1
ATOM 897 N N . ILE A 1 115 ? -19.612 -4.032 29.217 1.00 84.94 115 ILE A N 1
ATOM 898 C CA . ILE A 1 115 ? -19.713 -2.939 30.205 1.00 84.94 115 ILE A CA 1
ATOM 899 C C . ILE A 1 115 ? -21.120 -2.814 30.828 1.00 84.94 115 ILE A C 1
ATOM 901 O O . ILE A 1 115 ? -21.213 -2.873 32.057 1.00 84.94 115 ILE A O 1
ATOM 905 N N . PRO A 1 116 ? -22.227 -2.699 30.061 1.00 86.81 116 PRO A N 1
ATOM 906 C CA . PRO A 1 116 ? -23.565 -2.589 30.645 1.00 86.81 116 PRO A CA 1
ATOM 907 C C . PRO A 1 116 ? -23.994 -3.868 31.370 1.00 86.81 116 PRO A C 1
ATOM 909 O O . PRO A 1 116 ? -24.742 -3.793 32.341 1.00 86.81 116 PRO A O 1
ATOM 912 N N . ILE A 1 117 ? -23.497 -5.037 30.947 1.00 87.69 117 ILE A N 1
ATOM 913 C CA . ILE A 1 117 ? -23.755 -6.313 31.625 1.00 87.69 117 ILE A CA 1
ATOM 914 C C . ILE A 1 117 ? -23.120 -6.289 33.017 1.00 87.69 117 ILE A C 1
ATOM 916 O O . ILE A 1 117 ? -23.800 -6.566 34.002 1.00 87.69 117 ILE A O 1
ATOM 920 N N . PHE A 1 118 ? -21.848 -5.894 33.124 1.00 82.81 118 PHE A N 1
ATOM 921 C CA . PHE A 1 118 ? -21.183 -5.731 34.417 1.00 82.81 118 PHE A CA 1
ATOM 922 C C . PHE A 1 118 ? -21.866 -4.667 35.277 1.00 82.81 118 PHE A C 1
ATOM 924 O O . PHE A 1 118 ? -22.092 -4.899 36.460 1.00 82.81 118 PHE A O 1
ATOM 931 N N . GLN A 1 119 ? -22.252 -3.533 34.693 1.00 85.25 119 GLN A N 1
ATOM 932 C CA . GLN A 1 119 ? -22.964 -2.470 35.402 1.00 85.25 119 GLN A CA 1
ATOM 933 C C . GLN A 1 119 ? -24.314 -2.951 35.957 1.00 85.25 119 GLN A C 1
ATOM 935 O O . GLN A 1 119 ? -24.641 -2.683 37.113 1.00 85.25 119 GLN A O 1
ATOM 940 N N . MET A 1 120 ? -25.070 -3.712 35.166 1.00 87.62 120 MET A N 1
ATOM 941 C CA . MET A 1 120 ? -26.329 -4.320 35.581 1.00 87.62 120 MET A CA 1
ATOM 942 C C . MET A 1 120 ? -26.102 -5.331 36.710 1.00 87.62 120 MET A C 1
ATOM 944 O O . MET A 1 120 ? -26.731 -5.215 37.760 1.00 87.62 120 MET A O 1
ATOM 948 N N . LEU A 1 121 ? -25.156 -6.262 36.557 1.00 86.50 121 LEU A N 1
ATOM 949 C CA . LEU A 1 121 ? -24.812 -7.240 37.596 1.00 86.50 121 LEU A CA 1
ATOM 950 C C . LEU A 1 121 ? -24.383 -6.564 38.905 1.00 86.50 121 LEU A C 1
ATOM 952 O O . LEU A 1 121 ? -24.857 -6.945 39.971 1.00 86.50 121 LEU A O 1
ATOM 956 N N . LEU A 1 122 ? -23.551 -5.523 38.834 1.00 81.38 122 LEU A N 1
ATOM 957 C CA . LEU A 1 122 ? -23.142 -4.738 39.999 1.00 81.38 122 LEU A CA 1
ATOM 958 C C . LEU A 1 122 ? -24.333 -4.035 40.658 1.00 81.38 122 LEU A C 1
ATOM 960 O O . LEU A 1 122 ? -24.413 -4.006 41.882 1.00 81.38 122 LEU A O 1
ATOM 964 N N . SER A 1 123 ? -25.283 -3.510 39.878 1.00 78.44 123 SER A N 1
ATOM 965 C CA . SER A 1 123 ? -26.503 -2.913 40.433 1.00 78.44 123 SER A CA 1
ATOM 966 C C . SER A 1 123 ? -27.379 -3.948 41.147 1.00 78.44 123 SER A C 1
ATOM 968 O O . SER A 1 123 ? -27.842 -3.680 42.250 1.00 78.44 123 SER A O 1
ATOM 970 N N . PHE A 1 124 ? -27.522 -5.159 40.600 1.00 79.31 124 PHE A N 1
ATOM 971 C CA . PHE A 1 124 ? -28.284 -6.243 41.226 1.00 79.31 124 PHE A CA 1
ATOM 972 C C . PHE A 1 124 ? -27.614 -6.790 42.489 1.00 79.31 124 PHE A C 1
ATOM 974 O O . PHE A 1 124 ? -28.301 -7.054 43.470 1.00 79.31 124 PHE A O 1
ATOM 981 N N . LEU A 1 125 ? -26.286 -6.926 42.493 1.00 77.81 125 LEU A N 1
ATOM 982 C CA . LEU A 1 125 ? -25.524 -7.373 43.664 1.00 77.81 125 LEU A CA 1
ATOM 983 C C . LEU A 1 125 ? -25.487 -6.311 44.781 1.00 77.81 125 LEU A C 1
ATOM 985 O O . LEU A 1 125 ? -25.371 -6.660 45.955 1.00 77.81 125 LEU A O 1
ATOM 989 N N . CYS A 1 126 ? -25.611 -5.025 44.431 1.00 65.12 126 CYS A N 1
ATOM 990 C CA . CYS A 1 126 ? -25.696 -3.911 45.382 1.00 65.12 126 CYS A CA 1
ATOM 991 C C . CYS A 1 126 ? -27.119 -3.659 45.923 1.00 65.12 126 CYS A C 1
ATOM 993 O O . CYS A 1 126 ? -27.265 -3.009 46.961 1.00 65.12 126 CYS A O 1
ATOM 995 N N . VAL A 1 127 ? -28.168 -4.168 45.267 1.00 63.38 127 VAL A N 1
ATOM 996 C CA . VAL A 1 127 ? -29.546 -4.176 45.789 1.00 63.38 127 VAL A CA 1
ATOM 997 C C . VAL A 1 127 ? -29.635 -5.309 46.833 1.00 63.38 127 VAL A C 1
ATOM 999 O O . VAL A 1 127 ? -29.287 -6.450 46.557 1.00 63.38 127 VAL A O 1
ATOM 1002 N N . PRO A 1 128 ? -29.980 -5.019 48.093 1.00 56.03 128 PRO A N 1
ATOM 1003 C CA . PRO A 1 128 ? -29.247 -5.544 49.245 1.00 56.03 128 PRO A CA 1
ATOM 1004 C C . PRO A 1 128 ? -29.582 -6.997 49.622 1.00 56.03 128 PRO A C 1
ATOM 1006 O O . PRO A 1 128 ? -30.697 -7.289 50.052 1.00 56.03 128 PRO A O 1
ATOM 1009 N N . LEU A 1 129 ? -28.570 -7.876 49.637 1.00 48.97 129 LEU A N 1
ATOM 1010 C CA . LEU A 1 129 ? -28.627 -9.173 50.340 1.00 48.97 129 LEU A CA 1
ATOM 1011 C C . LEU A 1 129 ? -28.323 -9.071 51.849 1.00 48.97 129 LEU A C 1
ATOM 1013 O O . LEU A 1 129 ? -28.368 -10.062 52.574 1.00 48.97 129 LEU A O 1
ATOM 1017 N N . LEU A 1 130 ? -28.015 -7.875 52.350 1.00 52.72 130 LEU A N 1
ATOM 1018 C CA . LEU A 1 130 ? -27.778 -7.620 53.766 1.00 52.72 130 LEU A CA 1
ATOM 1019 C C . LEU A 1 130 ? -28.848 -6.650 54.249 1.00 52.72 130 LEU A C 1
ATOM 1021 O O . LEU A 1 130 ? -28.863 -5.500 53.831 1.00 52.72 130 LEU A O 1
ATOM 1025 N N . LYS A 1 131 ? -29.746 -7.100 55.132 1.00 52.28 131 LYS A N 1
ATOM 1026 C CA . LYS A 1 131 ? -30.576 -6.201 55.943 1.00 52.28 131 LYS A CA 1
ATOM 1027 C C . LYS A 1 131 ? -29.645 -5.452 56.893 1.00 52.28 131 LYS A C 1
ATOM 1029 O O . LYS A 1 131 ? -29.114 -6.068 57.819 1.00 52.28 131 LYS A O 1
ATOM 1034 N N . PRO A 1 132 ? -29.410 -4.157 56.712 1.00 47.44 132 PRO A N 1
ATOM 1035 C CA . PRO A 1 132 ? -28.365 -3.490 57.458 1.00 47.44 132 PRO A CA 1
ATOM 1036 C C . PRO A 1 132 ? -29.024 -2.873 58.682 1.00 47.44 132 PRO A C 1
ATOM 1038 O O . PRO A 1 132 ? -29.989 -2.113 58.587 1.00 47.44 132 PRO A O 1
ATOM 1041 N N . LYS A 1 133 ? -28.527 -3.254 59.858 1.00 56.12 133 LYS A N 1
ATOM 1042 C CA . LYS A 1 133 ? -28.945 -2.646 61.120 1.00 56.12 133 LYS A CA 1
ATOM 1043 C C . LYS A 1 133 ? -28.712 -1.133 61.025 1.00 56.12 133 LYS A C 1
ATOM 1045 O O . LYS A 1 133 ? -27.647 -0.688 60.596 1.00 56.12 133 LYS A O 1
ATOM 1050 N N . SER A 1 134 ? -29.722 -0.359 61.414 1.00 61.25 134 SER A N 1
ATOM 1051 C CA . SER A 1 134 ? -29.831 1.096 61.219 1.00 61.25 134 SER A CA 1
ATOM 1052 C C . SER A 1 134 ? -28.641 1.917 61.737 1.00 61.25 134 SER A C 1
ATOM 1054 O O . SER A 1 134 ? -28.434 3.037 61.274 1.00 61.25 134 SER A O 1
ATOM 1056 N N . SER A 1 135 ? -27.822 1.370 62.642 1.00 60.06 135 SER A N 1
ATOM 1057 C CA . SER A 1 135 ? -26.655 2.050 63.211 1.00 60.06 135 SER A CA 1
ATOM 1058 C C . SER A 1 135 ? -25.450 2.153 62.270 1.00 60.06 135 SER A C 1
ATOM 1060 O O . SER A 1 135 ? -24.656 3.076 62.423 1.00 60.06 135 SER A O 1
ATOM 1062 N N . MET A 1 136 ? -25.301 1.259 61.286 1.00 58.59 136 MET A N 1
ATOM 1063 C CA . MET A 1 136 ? -24.141 1.292 60.379 1.00 58.59 136 MET A CA 1
ATOM 1064 C C . MET A 1 136 ? -24.360 2.167 59.140 1.00 58.59 136 MET A C 1
ATOM 1066 O O . MET A 1 136 ? -23.397 2.706 58.598 1.00 58.59 136 MET A O 1
ATOM 1070 N N . TRP A 1 137 ? -25.608 2.401 58.728 1.00 55.66 137 TRP A N 1
ATOM 1071 C CA . TRP A 1 137 ? -25.900 3.253 57.572 1.00 55.66 137 TRP A CA 1
ATOM 1072 C C . TRP A 1 137 ? -25.570 4.728 57.789 1.00 55.66 137 TRP A C 1
ATOM 1074 O O . TRP A 1 137 ? -25.137 5.374 56.844 1.00 55.66 137 TRP A O 1
ATOM 1084 N N . SER A 1 138 ? -25.710 5.278 59.002 1.00 59.44 138 SER A N 1
ATOM 1085 C CA . SER A 1 138 ? -25.409 6.705 59.229 1.00 59.44 138 SER A CA 1
ATOM 1086 C C . SER A 1 138 ? -23.913 7.026 59.079 1.00 59.44 138 SER A C 1
ATOM 1088 O O . SER A 1 138 ? -23.546 8.139 58.695 1.00 59.44 138 SER A O 1
ATOM 1090 N N . LEU A 1 139 ? -23.045 6.033 59.311 1.00 55.88 139 LEU A N 1
ATOM 1091 C CA . LEU A 1 139 ? -21.605 6.126 59.069 1.00 55.88 139 LEU A CA 1
ATOM 1092 C C . LEU A 1 139 ? -21.264 5.965 57.584 1.00 55.88 139 LEU A C 1
ATOM 1094 O O . LEU A 1 139 ? -20.429 6.710 57.070 1.00 55.88 139 LEU A O 1
ATOM 1098 N N . VAL A 1 140 ? -21.957 5.067 56.878 1.00 59.81 140 VAL A N 1
ATOM 1099 C CA . VAL A 1 140 ? -21.807 4.890 55.425 1.00 59.81 140 VAL A CA 1
ATOM 1100 C C . VAL A 1 140 ? -22.269 6.139 54.669 1.00 59.81 140 VAL A C 1
ATOM 1102 O O . VAL A 1 140 ? -21.555 6.593 53.783 1.00 59.81 140 VAL A O 1
ATOM 1105 N N . SER A 1 141 ? -23.371 6.785 55.069 1.00 55.12 141 SER A N 1
ATOM 1106 C CA . SER A 1 141 ? -23.840 8.045 54.465 1.00 55.12 141 SER A CA 1
ATOM 1107 C C . SER A 1 141 ? -22.834 9.191 54.626 1.00 55.12 141 SER A C 1
ATOM 1109 O O . SER A 1 141 ? -22.669 10.010 53.721 1.00 55.12 141 SER A O 1
ATOM 1111 N N . ARG A 1 142 ? -22.110 9.232 55.754 1.00 46.53 142 ARG A N 1
ATOM 1112 C CA . ARG A 1 142 ? -21.039 10.212 56.009 1.00 46.53 142 ARG A CA 1
ATOM 1113 C C . ARG A 1 142 ? -19.782 9.964 55.176 1.00 46.53 142 ARG A C 1
ATOM 1115 O O . ARG A 1 142 ? -19.086 10.927 54.859 1.00 46.53 142 ARG A O 1
ATOM 1122 N N . LEU A 1 143 ? -19.486 8.712 54.822 1.00 53.94 143 LEU A N 1
ATOM 1123 C CA . LEU A 1 143 ? -18.371 8.381 53.931 1.00 53.94 143 LEU A CA 1
ATOM 1124 C C . LEU A 1 143 ? -18.752 8.542 52.452 1.00 53.94 143 LEU A C 1
ATOM 1126 O O . LEU A 1 143 ? -17.977 9.103 51.685 1.00 53.94 143 LEU A O 1
ATOM 1130 N N . ALA A 1 144 ? -19.958 8.125 52.063 1.00 52.97 144 ALA A N 1
ATOM 1131 C CA . ALA A 1 144 ? -20.444 8.168 50.685 1.00 52.97 144 ALA A CA 1
ATOM 1132 C C . ALA A 1 144 ? -20.665 9.603 50.179 1.00 52.97 144 ALA A C 1
ATOM 1134 O O . ALA A 1 144 ? -20.306 9.915 49.048 1.00 52.97 144 ALA A O 1
ATOM 1135 N N . TYR A 1 145 ? -21.162 10.516 51.025 1.00 42.53 145 TYR A N 1
ATOM 1136 C CA . TYR A 1 145 ? -21.286 11.931 50.646 1.00 42.53 145 TYR A CA 1
ATOM 1137 C C . TYR A 1 145 ? -19.923 12.641 50.549 1.00 42.53 145 TYR A C 1
ATOM 1139 O O . TYR A 1 145 ? -19.787 13.657 49.867 1.00 42.53 145 TYR A O 1
ATOM 1147 N N . LYS A 1 146 ? -18.894 12.093 51.210 1.00 43.53 146 LYS A N 1
ATOM 1148 C CA . LYS A 1 146 ? -17.519 12.609 51.176 1.00 43.53 146 LYS A CA 1
ATOM 1149 C C . LYS A 1 146 ? -16.667 11.970 50.070 1.00 43.53 146 LYS A C 1
ATOM 1151 O O . LYS A 1 146 ? -15.672 12.558 49.666 1.00 43.53 146 LYS A O 1
ATOM 1156 N N . GLY A 1 147 ? -17.088 10.823 49.541 1.00 43.41 147 GLY A N 1
ATOM 1157 C CA . GLY A 1 147 ? -16.505 10.133 48.393 1.00 43.41 147 GLY A CA 1
ATOM 1158 C C . GLY A 1 147 ? -17.336 10.314 47.126 1.00 43.41 147 GLY A C 1
ATOM 1159 O O . GLY A 1 147 ? -17.705 9.332 46.490 1.00 43.41 147 GLY A O 1
ATOM 1160 N N . ARG A 1 148 ? -17.657 11.558 46.749 1.00 38.62 148 ARG A N 1
ATOM 1161 C CA . ARG A 1 148 ? -18.191 11.836 45.409 1.00 38.62 148 ARG A CA 1
ATOM 1162 C C . ARG A 1 148 ? -17.075 11.671 44.381 1.00 38.62 148 ARG A C 1
ATOM 1164 O O . ARG A 1 148 ? -16.453 12.646 43.980 1.00 38.62 148 ARG A O 1
ATOM 1171 N N . VAL A 1 149 ? -16.851 10.441 43.930 1.00 43.72 149 VAL A N 1
ATOM 1172 C CA . VAL A 1 149 ? -16.339 10.231 42.576 1.00 43.72 149 VAL A CA 1
ATOM 1173 C C . VAL A 1 149 ? -17.561 10.306 41.675 1.00 43.72 149 VAL A C 1
ATOM 1175 O O . VAL A 1 149 ? -18.270 9.325 41.463 1.00 43.72 149 VAL A O 1
ATOM 1178 N N . LEU A 1 150 ? -17.850 11.522 41.212 1.00 36.22 150 LEU A N 1
ATOM 1179 C CA . LEU A 1 150 ? -18.630 11.724 40.003 1.00 36.22 150 LEU A CA 1
ATOM 1180 C C . LEU A 1 150 ? -17.820 11.046 38.895 1.00 36.22 150 LEU A C 1
ATOM 1182 O O . LEU A 1 150 ? -16.883 11.629 38.358 1.00 36.22 150 LEU A O 1
ATOM 1186 N N . CYS A 1 151 ? -18.106 9.774 38.628 1.00 45.16 151 CYS A N 1
ATOM 1187 C CA . CYS A 1 151 ? -17.605 9.130 37.429 1.00 45.16 151 CYS A CA 1
ATOM 1188 C C . CYS A 1 151 ? -18.479 9.655 36.294 1.00 45.16 151 CYS A C 1
ATOM 1190 O O . CYS A 1 151 ? -19.447 9.031 35.869 1.00 45.16 151 CYS A O 1
ATOM 1192 N N . GLU A 1 152 ? -18.186 10.885 35.886 1.00 39.00 152 GLU A N 1
ATOM 1193 C CA . GLU A 1 152 ? -18.501 11.331 34.548 1.00 39.00 152 GLU A CA 1
ATOM 1194 C C . GLU A 1 152 ? -17.776 10.336 33.641 1.00 39.00 152 GLU A C 1
ATOM 1196 O O . GLU A 1 152 ? -16.545 10.293 33.598 1.00 39.00 152 GLU A O 1
ATOM 1201 N N . VAL A 1 153 ? -18.537 9.431 33.018 1.00 45.47 153 VAL A N 1
ATOM 1202 C CA . VAL A 1 153 ? -18.032 8.546 31.966 1.00 45.47 153 VAL A CA 1
ATOM 1203 C C . VAL A 1 153 ? -17.777 9.441 30.756 1.00 45.47 153 VAL A C 1
ATOM 1205 O O . VAL A 1 153 ? -18.526 9.473 29.786 1.00 45.47 153 VAL A O 1
ATOM 1208 N N . GLN A 1 154 ? -16.734 10.256 30.860 1.00 43.97 154 GLN A N 1
ATOM 1209 C CA . GLN A 1 154 ? -16.081 10.868 29.729 1.00 43.97 154 GLN A CA 1
ATOM 1210 C C . GLN A 1 154 ? -15.452 9.701 28.969 1.00 43.97 154 GLN A C 1
ATOM 1212 O O . GLN A 1 154 ? -14.634 8.982 29.530 1.00 43.97 154 GLN A O 1
ATOM 1217 N N . GLU A 1 155 ? -15.864 9.465 27.728 1.00 48.00 155 GLU A N 1
ATOM 1218 C CA . GLU A 1 155 ? -15.249 8.488 26.826 1.00 48.00 155 GLU A CA 1
ATOM 1219 C C . GLU A 1 155 ? -13.893 9.032 26.321 1.00 48.00 155 GLU A C 1
ATOM 1221 O O . GLU A 1 155 ? -13.881 9.878 25.424 1.00 48.00 155 GLU A O 1
ATOM 1226 N N . PRO A 1 156 ? -12.722 8.548 26.788 1.00 48.72 156 PRO A N 1
ATOM 1227 C CA . PRO A 1 156 ? -11.446 8.807 26.116 1.00 48.72 156 PRO A CA 1
ATOM 1228 C C . PRO A 1 156 ? -11.252 7.939 24.851 1.00 48.72 156 PRO A C 1
ATOM 1230 O O . PRO A 1 156 ? -10.189 7.972 24.228 1.00 48.72 156 PRO A O 1
ATOM 1233 N N . ASN A 1 157 ? -12.257 7.153 24.439 1.00 54.22 157 ASN A N 1
ATOM 1234 C CA . ASN A 1 157 ? -12.163 6.157 23.359 1.00 54.22 157 ASN A CA 1
ATOM 1235 C C . ASN A 1 157 ? -11.957 6.768 21.955 1.00 54.22 157 ASN A C 1
ATOM 1237 O O . ASN A 1 157 ? -11.589 6.067 21.009 1.00 54.22 157 ASN A O 1
ATOM 1241 N N . MET A 1 158 ? -12.113 8.089 21.814 1.00 58.66 158 MET A N 1
ATOM 1242 C CA . MET A 1 158 ? -11.879 8.795 20.549 1.00 58.66 158 MET A CA 1
ATOM 1243 C C . MET A 1 158 ? -10.429 8.673 20.052 1.00 58.66 158 MET A C 1
ATOM 1245 O O . MET A 1 158 ? -10.206 8.645 18.847 1.00 58.66 158 MET A O 1
ATOM 1249 N N . ASN A 1 159 ? -9.435 8.513 20.933 1.00 70.56 159 ASN A N 1
ATOM 1250 C CA . ASN A 1 159 ? -8.028 8.461 20.515 1.00 70.56 159 ASN A CA 1
ATOM 1251 C C . ASN A 1 159 ? -7.664 7.132 19.817 1.00 70.56 159 ASN A C 1
ATOM 1253 O O . ASN A 1 159 ? -7.132 7.118 18.711 1.00 70.56 159 ASN A O 1
ATOM 1257 N N . MET A 1 160 ? -8.008 5.984 20.412 1.00 78.00 160 MET A N 1
ATOM 1258 C CA . MET A 1 160 ? -7.624 4.676 19.858 1.00 78.00 160 MET A CA 1
ATOM 1259 C C . MET A 1 160 ? -8.497 4.250 18.668 1.00 78.00 160 MET A C 1
ATOM 1261 O O . MET A 1 160 ? -8.064 3.467 17.824 1.00 78.00 160 MET A O 1
ATOM 1265 N N . LYS A 1 161 ? -9.748 4.720 18.591 1.00 82.94 161 LYS A N 1
ATOM 1266 C CA . LYS A 1 161 ? -10.610 4.499 17.421 1.00 82.94 161 LYS A CA 1
ATOM 1267 C C . LYS A 1 161 ? -10.088 5.249 16.203 1.00 82.94 161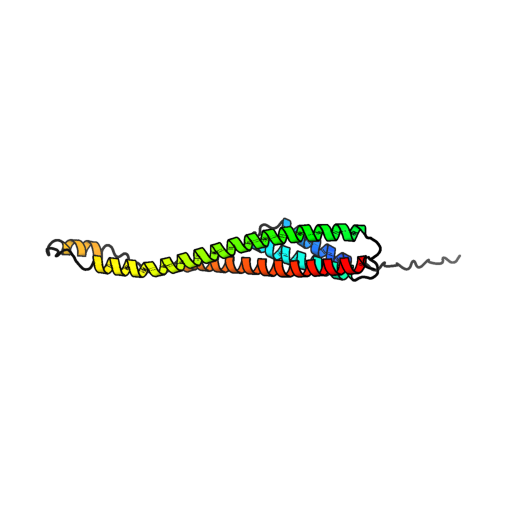 LYS A C 1
ATOM 1269 O O . LYS A 1 161 ? -9.810 4.608 15.199 1.00 82.94 161 LYS A O 1
ATOM 1274 N N . THR A 1 162 ? -9.818 6.542 16.356 1.00 85.44 162 THR A N 1
ATOM 1275 C CA . THR A 1 162 ? -9.274 7.376 15.276 1.00 85.44 162 THR A CA 1
ATOM 1276 C C . THR A 1 162 ? -7.940 6.835 14.759 1.00 85.44 162 THR A C 1
ATOM 1278 O O . THR A 1 162 ? -7.731 6.773 13.556 1.00 85.44 162 THR A O 1
ATOM 1281 N N . ARG A 1 163 ? -7.052 6.356 15.642 1.00 86.69 163 ARG A N 1
ATOM 1282 C CA . ARG A 1 163 ? -5.780 5.740 15.223 1.00 86.69 163 ARG A CA 1
ATOM 1283 C C . ARG A 1 163 ? -5.955 4.458 14.405 1.00 86.69 163 ARG A C 1
ATOM 1285 O O . ARG A 1 163 ? -5.182 4.235 13.481 1.00 86.69 163 ARG A O 1
ATOM 1292 N N . LEU A 1 164 ? -6.937 3.625 14.754 1.00 89.38 164 LEU A N 1
ATOM 1293 C CA . LEU A 1 164 ? -7.237 2.403 14.004 1.00 89.38 164 LEU A CA 1
ATOM 1294 C C . LEU A 1 164 ? -7.836 2.741 12.633 1.00 89.38 164 LEU A C 1
ATOM 1296 O O . LEU A 1 164 ? -7.422 2.155 11.644 1.00 89.38 164 LEU A O 1
ATOM 1300 N N . ASP A 1 165 ? -8.733 3.728 12.575 1.00 90.12 165 ASP A N 1
ATOM 1301 C CA . ASP A 1 165 ? -9.344 4.189 11.324 1.00 90.12 165 ASP A CA 1
ATOM 1302 C C . ASP A 1 165 ? -8.277 4.813 10.383 1.00 90.12 165 ASP A C 1
ATOM 1304 O O . ASP A 1 165 ? -8.264 4.544 9.182 1.00 90.12 165 ASP A O 1
ATOM 1308 N N . VAL A 1 166 ? -7.312 5.576 10.923 1.00 90.62 166 VAL A N 1
ATOM 1309 C CA . VAL A 1 166 ? -6.153 6.084 10.156 1.00 90.62 166 VAL A CA 1
ATOM 1310 C C . VAL A 1 166 ? -5.297 4.933 9.626 1.00 90.62 166 VAL A C 1
ATOM 1312 O O . VAL A 1 166 ? -4.944 4.932 8.449 1.00 90.62 166 VAL A O 1
ATOM 1315 N N . PHE A 1 167 ? -4.986 3.942 10.462 1.00 89.31 167 PHE A N 1
ATOM 1316 C CA . PHE A 1 167 ? -4.193 2.785 10.050 1.00 89.31 167 PHE A CA 1
ATOM 1317 C C . PHE A 1 167 ? -4.890 1.969 8.950 1.00 89.31 167 PHE A C 1
ATOM 1319 O O . PHE A 1 167 ? -4.257 1.640 7.952 1.00 89.31 167 PHE A O 1
ATOM 1326 N N . GLU A 1 168 ? -6.198 1.718 9.080 1.00 91.56 168 GLU A N 1
ATOM 1327 C CA . GLU A 1 168 ? -7.012 1.068 8.041 1.00 91.56 168 GLU A CA 1
ATOM 1328 C C . GLU A 1 168 ? -6.926 1.841 6.709 1.00 91.56 168 GLU A C 1
ATOM 1330 O O . GLU A 1 168 ? -6.686 1.236 5.666 1.00 91.56 168 GLU A O 1
ATOM 1335 N N . SER A 1 169 ? -7.016 3.178 6.734 1.00 92.00 169 SER A N 1
ATOM 1336 C CA . SER A 1 169 ? -6.893 3.995 5.515 1.00 92.00 169 SER A CA 1
ATOM 1337 C C . SER A 1 169 ? -5.498 3.942 4.879 1.00 92.00 169 SER A C 1
ATOM 1339 O O . SER A 1 169 ? -5.355 4.017 3.660 1.00 92.00 169 SER A O 1
ATOM 1341 N N . GLN A 1 170 ? -4.447 3.797 5.692 1.00 92.50 170 GLN A N 1
ATOM 1342 C CA . GLN A 1 170 ? -3.082 3.648 5.193 1.00 92.50 170 GLN A CA 1
ATOM 1343 C C . GLN A 1 170 ? -2.891 2.300 4.495 1.00 92.50 170 GLN A C 1
ATOM 1345 O O . GLN A 1 170 ? -2.274 2.260 3.435 1.00 92.50 170 GLN A O 1
ATOM 1350 N N . LEU A 1 171 ? -3.448 1.219 5.047 1.00 93.25 171 LEU A N 1
ATOM 1351 C CA . LEU A 1 171 ? -3.421 -0.100 4.412 1.00 93.25 171 LEU A CA 1
ATOM 1352 C C . LEU A 1 171 ? -4.157 -0.093 3.068 1.00 93.25 171 LEU A C 1
ATOM 1354 O O . LEU A 1 171 ? -3.607 -0.582 2.085 1.00 93.25 171 LEU A O 1
ATOM 1358 N N . ASP A 1 172 ? -5.330 0.541 3.006 1.00 93.38 172 ASP A N 1
ATOM 1359 C CA . ASP A 1 172 ? -6.105 0.690 1.767 1.00 93.38 172 ASP A CA 1
ATOM 1360 C C . ASP A 1 172 ? -5.327 1.472 0.692 1.00 93.38 172 ASP A C 1
ATOM 1362 O O . ASP A 1 172 ? -5.255 1.071 -0.471 1.00 93.38 172 ASP A O 1
ATOM 1366 N N . ASN A 1 173 ? -4.645 2.554 1.077 1.00 93.69 173 ASN A N 1
ATOM 1367 C CA . ASN A 1 173 ? -3.790 3.307 0.155 1.00 93.69 173 ASN A CA 1
ATOM 1368 C C . ASN A 1 173 ? -2.629 2.466 -0.399 1.00 93.69 173 ASN A C 1
ATOM 1370 O O . ASN A 1 173 ? -2.308 2.578 -1.588 1.00 93.69 173 ASN A O 1
ATOM 1374 N N . ILE A 1 174 ? -2.006 1.632 0.441 1.00 93.50 174 ILE A N 1
ATOM 1375 C CA . ILE A 1 174 ? -0.926 0.729 0.022 1.00 93.50 174 ILE A CA 1
ATOM 1376 C C . ILE A 1 174 ? -1.475 -0.327 -0.938 1.00 93.50 174 ILE A C 1
ATOM 1378 O O . ILE A 1 174 ? -0.888 -0.537 -1.997 1.00 93.50 174 ILE A O 1
ATOM 1382 N N . GLU A 1 175 ? -2.607 -0.951 -0.618 1.00 94.44 175 GLU A N 1
ATOM 1383 C CA . GLU A 1 175 ? -3.242 -1.968 -1.461 1.00 94.44 175 GLU A CA 1
ATOM 1384 C C . GLU A 1 175 ? -3.612 -1.411 -2.843 1.00 94.44 175 GLU A C 1
ATOM 1386 O O . GLU A 1 175 ? -3.241 -1.978 -3.874 1.00 94.44 175 GLU A O 1
ATOM 1391 N N . ASN A 1 176 ? -4.218 -0.223 -2.876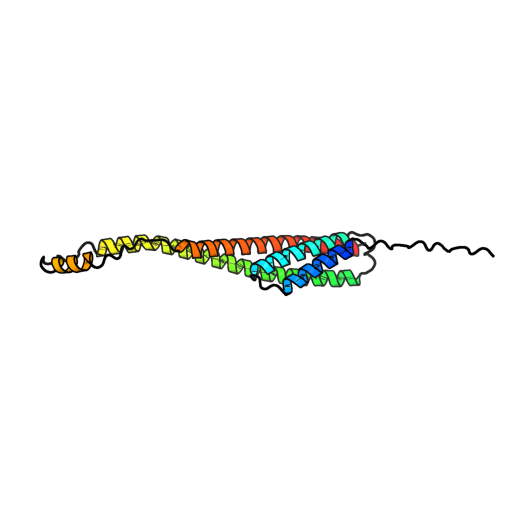 1.00 94.19 176 ASN A N 1
ATOM 1392 C CA . ASN A 1 176 ? -4.513 0.489 -4.115 1.00 94.19 176 ASN A CA 1
ATOM 1393 C C . ASN A 1 176 ? -3.242 0.856 -4.902 1.00 94.19 176 ASN A C 1
ATOM 1395 O O . ASN A 1 176 ? -3.233 0.804 -6.133 1.00 94.19 176 ASN A O 1
ATOM 1399 N N . GLY A 1 177 ? -2.161 1.242 -4.218 1.00 93.12 177 GLY A N 1
ATOM 1400 C CA . GLY A 1 177 ? -0.867 1.518 -4.845 1.00 93.12 177 GLY A CA 1
ATOM 1401 C C . GLY A 1 177 ? -0.241 0.275 -5.475 1.00 93.12 177 GLY A C 1
ATOM 1402 O O . GLY A 1 177 ? 0.216 0.330 -6.618 1.00 93.12 177 GLY A O 1
ATOM 1403 N N . LEU A 1 178 ? -0.277 -0.855 -4.767 1.00 94.12 178 LEU A N 1
ATOM 1404 C CA . LEU A 1 178 ? 0.200 -2.141 -5.269 1.00 94.12 178 LEU A CA 1
ATOM 1405 C C . LEU A 1 178 ? -0.559 -2.546 -6.532 1.00 94.12 178 LEU A C 1
ATOM 1407 O O . LEU A 1 178 ? 0.069 -2.889 -7.529 1.00 94.12 178 LEU A O 1
ATOM 1411 N N . GLU A 1 179 ? -1.889 -2.447 -6.530 1.00 94.50 179 GLU A N 1
ATOM 1412 C CA . GLU A 1 179 ? -2.729 -2.767 -7.690 1.00 94.50 179 GLU A CA 1
ATOM 1413 C C . GLU A 1 179 ? -2.347 -1.939 -8.933 1.00 94.50 179 GLU A C 1
ATOM 1415 O O . GLU A 1 179 ? -2.235 -2.469 -10.045 1.00 94.50 179 GLU A O 1
ATOM 1420 N N . ARG A 1 180 ? -2.070 -0.639 -8.758 1.00 94.06 180 ARG A N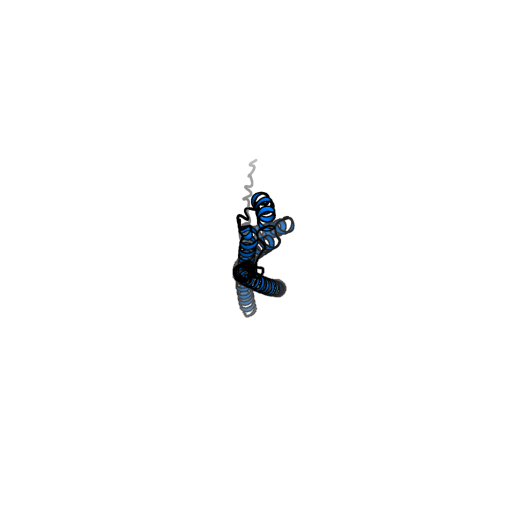 1
ATOM 1421 C CA . ARG A 1 180 ? -1.605 0.225 -9.857 1.00 94.06 180 ARG A CA 1
ATOM 1422 C C . ARG A 1 180 ? -0.246 -0.218 -10.399 1.00 94.06 180 ARG A C 1
ATOM 1424 O O . ARG A 1 180 ? -0.071 -0.294 -11.619 1.00 94.06 180 ARG A O 1
ATOM 1431 N N . VAL A 1 181 ? 0.692 -0.558 -9.517 1.00 91.88 181 VAL A N 1
ATOM 1432 C CA . VAL A 1 181 ? 2.023 -1.054 -9.894 1.00 91.88 181 VAL A CA 1
ATOM 1433 C C . VAL A 1 181 ? 1.928 -2.404 -10.616 1.00 91.88 181 VAL A C 1
ATOM 1435 O O . VAL A 1 181 ? 2.498 -2.548 -11.698 1.00 91.88 181 VAL A O 1
ATOM 1438 N N . TYR A 1 182 ? 1.146 -3.358 -10.099 1.00 90.75 182 TYR A N 1
ATOM 1439 C CA . TYR A 1 182 ? 0.897 -4.655 -10.743 1.00 90.75 182 TYR A CA 1
ATOM 1440 C C . TYR A 1 182 ? 0.382 -4.489 -12.172 1.00 90.75 182 TYR A C 1
ATOM 1442 O O . TYR A 1 182 ? 0.901 -5.108 -13.104 1.00 90.75 182 TYR A O 1
ATOM 1450 N N . ARG A 1 183 ? -0.598 -3.604 -12.367 1.00 91.38 183 ARG A N 1
ATOM 1451 C CA . ARG A 1 183 ? -1.149 -3.311 -13.693 1.00 91.38 183 ARG A CA 1
ATOM 1452 C C . ARG A 1 183 ? -0.087 -2.776 -14.653 1.00 91.38 183 ARG A C 1
ATOM 1454 O O . ARG A 1 183 ? -0.027 -3.220 -15.801 1.00 91.38 183 ARG A O 1
ATOM 1461 N N . CYS A 1 184 ? 0.758 -1.852 -14.195 1.00 88.44 184 CYS A N 1
ATOM 1462 C CA . CYS A 1 184 ? 1.826 -1.279 -15.014 1.00 88.44 184 CYS A CA 1
ATOM 1463 C C . CYS A 1 184 ? 2.904 -2.315 -15.373 1.00 88.44 184 CYS A C 1
ATOM 1465 O O . CYS A 1 184 ? 3.384 -2.336 -16.508 1.00 88.44 184 CYS A O 1
ATOM 1467 N N . LEU A 1 185 ? 3.242 -3.209 -14.443 1.00 87.69 185 LEU A N 1
ATOM 1468 C CA . LEU A 1 185 ? 4.201 -4.298 -14.649 1.00 87.69 185 LEU A CA 1
ATOM 1469 C C . LEU A 1 185 ? 3.707 -5.317 -15.676 1.00 87.69 185 LEU A C 1
ATOM 1471 O O . LEU A 1 185 ? 4.443 -5.672 -16.597 1.00 87.69 185 LEU A O 1
ATOM 1475 N N . ILE A 1 186 ? 2.449 -5.753 -15.555 1.00 87.25 186 ILE A N 1
ATOM 1476 C CA . ILE A 1 186 ? 1.823 -6.675 -16.513 1.00 87.25 186 ILE A CA 1
ATOM 1477 C C . ILE A 1 186 ? 1.817 -6.051 -17.910 1.00 87.25 186 ILE A C 1
ATOM 1479 O O . ILE A 1 186 ? 2.210 -6.704 -18.879 1.00 87.25 186 ILE A O 1
ATOM 1483 N N . ARG A 1 187 ? 1.430 -4.773 -18.006 1.00 86.00 187 ARG A N 1
ATOM 1484 C CA . ARG A 1 187 ? 1.431 -4.029 -19.268 1.00 86.00 187 ARG A CA 1
ATOM 1485 C C . ARG A 1 187 ? 2.832 -3.964 -19.874 1.00 86.00 187 ARG A C 1
ATOM 1487 O O . ARG A 1 187 ? 3.004 -4.402 -21.006 1.00 86.00 187 ARG A O 1
ATOM 1494 N N . SER A 1 188 ? 3.830 -3.542 -19.099 1.00 81.62 188 SER A N 1
ATOM 1495 C CA . SER A 1 188 ? 5.224 -3.458 -19.554 1.00 81.62 188 SER A CA 1
ATOM 1496 C C . SER A 1 188 ? 5.725 -4.812 -20.060 1.00 81.62 188 SER A C 1
ATOM 1498 O O . SER A 1 188 ? 6.260 -4.900 -21.159 1.00 81.62 188 SER A O 1
ATOM 1500 N N . ARG A 1 189 ? 5.475 -5.901 -19.319 1.00 81.81 189 ARG A N 1
ATOM 1501 C CA . ARG A 1 189 ? 5.852 -7.261 -19.735 1.00 81.81 189 ARG A CA 1
ATOM 1502 C C . ARG A 1 189 ? 5.173 -7.683 -21.038 1.00 81.81 189 ARG A C 1
ATOM 1504 O O . ARG A 1 189 ? 5.822 -8.293 -21.883 1.00 81.81 189 ARG A O 1
ATOM 1511 N N . SER A 1 190 ? 3.893 -7.360 -21.218 1.00 82.81 190 SER A N 1
ATOM 1512 C CA . SER A 1 190 ? 3.186 -7.653 -22.470 1.00 82.81 190 SER A CA 1
ATOM 1513 C C . SER A 1 190 ? 3.762 -6.872 -23.658 1.00 82.81 190 SER A C 1
ATOM 1515 O O . SER A 1 190 ? 4.003 -7.468 -24.707 1.00 82.81 190 SER A O 1
ATOM 1517 N N . SER A 1 191 ? 4.081 -5.584 -23.475 1.00 78.19 191 SER A N 1
ATOM 1518 C CA . SER A 1 191 ? 4.751 -4.748 -24.479 1.00 78.19 191 SER A CA 1
ATOM 1519 C C . SER A 1 191 ? 6.127 -5.322 -24.846 1.00 78.19 191 SER A C 1
ATOM 1521 O O . SER A 1 191 ? 6.444 -5.446 -26.026 1.00 78.19 191 SER A O 1
ATOM 1523 N N . LEU A 1 192 ? 6.916 -5.753 -23.851 1.00 75.69 192 LEU A N 1
ATOM 1524 C CA . LEU A 1 192 ? 8.224 -6.391 -24.057 1.00 75.69 192 LEU A CA 1
ATOM 1525 C C . LEU A 1 192 ? 8.116 -7.675 -24.892 1.00 75.69 192 LEU A C 1
ATOM 1527 O O . LEU A 1 192 ? 8.843 -7.829 -25.871 1.00 75.69 192 LEU A O 1
ATOM 1531 N N . LEU A 1 193 ? 7.206 -8.584 -24.523 1.00 78.19 193 LEU A N 1
ATOM 1532 C CA . LEU A 1 193 ? 7.013 -9.852 -25.236 1.00 78.19 193 LEU A CA 1
ATOM 1533 C C . LEU A 1 193 ? 6.573 -9.631 -26.686 1.00 78.19 193 LEU A C 1
ATOM 1535 O O . LEU A 1 193 ? 7.042 -10.338 -27.575 1.00 78.19 193 LEU A O 1
ATOM 1539 N N . ASN A 1 194 ? 5.722 -8.634 -26.934 1.00 75.50 194 ASN A N 1
ATOM 1540 C CA . ASN A 1 194 ? 5.290 -8.295 -28.286 1.00 75.50 194 ASN A CA 1
ATOM 1541 C C . ASN A 1 194 ? 6.452 -7.775 -29.143 1.00 75.50 194 ASN A C 1
ATOM 1543 O O . ASN A 1 194 ? 6.560 -8.179 -30.292 1.00 75.50 194 ASN A O 1
ATOM 1547 N N . THR A 1 195 ? 7.348 -6.947 -28.600 1.00 69.69 195 THR A N 1
ATOM 1548 C CA . THR A 1 195 ? 8.494 -6.398 -29.351 1.00 69.69 195 THR A CA 1
ATOM 1549 C C . THR A 1 195 ? 9.570 -7.441 -29.666 1.00 69.69 195 THR A C 1
ATOM 1551 O O . THR A 1 195 ? 10.206 -7.344 -30.706 1.00 69.69 195 THR A O 1
ATOM 1554 N N . VAL A 1 196 ? 9.776 -8.439 -28.799 1.00 66.75 196 VAL A N 1
ATOM 1555 C CA . VAL A 1 196 ? 10.755 -9.528 -29.021 1.00 66.75 196 VAL A CA 1
ATOM 1556 C C . VAL A 1 196 ? 10.213 -10.617 -29.963 1.00 66.75 196 VAL A C 1
ATOM 1558 O O . VAL A 1 196 ? 10.981 -11.408 -30.502 1.00 66.75 196 VAL A O 1
ATOM 1561 N N . SER A 1 197 ? 8.893 -10.668 -30.172 1.00 60.53 197 SER A N 1
ATOM 1562 C CA . SER A 1 197 ? 8.240 -11.661 -31.041 1.00 60.53 197 SER A CA 1
ATOM 1563 C C . SER A 1 197 ? 8.180 -11.263 -32.529 1.00 60.53 197 SER A C 1
ATOM 1565 O O . SER A 1 197 ? 7.663 -12.049 -33.324 1.00 60.53 197 SER A O 1
ATOM 1567 N N . PHE A 1 198 ? 8.680 -10.076 -32.905 1.00 49.31 198 PHE A N 1
ATOM 1568 C CA . PHE A 1 198 ? 8.811 -9.581 -34.288 1.00 49.31 198 PHE A CA 1
ATOM 1569 C C . PHE A 1 198 ? 10.282 -9.487 -34.700 1.00 49.31 198 PHE A C 1
ATOM 1571 O O . PHE A 1 198 ? 10.556 -9.728 -35.898 1.00 49.31 198 PHE A O 1
#